Protein AF-A0A3S3NE68-F1 (afdb_monomer)

Secondary structure (DSSP, 8-state):
-PPTT-TTHHHHHHHHHHTT-HHHHHHHHHTTT-HHHHHHHHHHTT-HHHHHHHHHHTT-TTHHHHHHHHHHHHHHTT-HHHHHHHHHHTT-HHHHHHHHHHHHHHHHTSSS--HHHHHHHHHHHHHHHHHHHHHHHHHTTT-TTTTTS------SHHHHHHHHHH-TTHHHHHHHHHHHHHHHHHTT-HHHHHHHHHHGGGGTTTS-HHHHHHHHHHHHHHTT-HHHHHHHHHHHHH-TTS-HHHHHHHHHHHHHHHTTS--PPPTT--EEE-TTT--EEETT-SB-TTT-PBPPB-TTT--B-S-GGG------

Organism: NCBI:txid1965070

Sequence (316 aa):
NMEVDHPLLSEIGRVFETAGICDYAVEAYLKCHKIDFAITCCVNLNEWKTAIKLAEEYNVPDIDSLLHQYASHLLAKEKYLDIVELYRKANRVNDAASVLLKIVEKIKQKDDINPLLLKKIYVLIGFLYEEKSALLRENKRENLLSSLLKDDHSVNTAASLFKATDQPWKGAEAYHFYILAQRQLHDGYVDAAMKTSLHLIDYDDYIDSEDIYCLIGLASCVNHNFKLCSKAFIKLESLDSIESEKRKDYQNLAVSIFTKYPPRESKNMSKAECRYCETMIADWCVVCPNCNTKFPLCVASGRPIMDSAQQWTCKK

pLDDT: mean 81.59, std 12.3, range [42.31, 95.0]

Foldseek 3Di:
DDAQQDPCLQVVLVVCLVVLNLPSSLVSCVSNVNLVSNLVSCVSSVVLVVSLVSCVVVVPPCSPVSLVVNLVVCVVVVVLVVNLVSCLVVLVLLVSLLSLVVVVVVLVPDPDRDLVVQLVSLVVLVVSLVVNVVVCVVCVVPPPPPVPPDDDDDPDSVVVSVCCNVPSCLLNLLSLLLVVLVVCVVVVVLVLSLLSLVVNVVVCVRDPLLSSLVSNLVSCVSVLQLLSNLVSLVVNLPDPVDDPVVSVVSVVVNCVSCVVRPNDGDPPQDWDQQPPPRDTHGFSDQADPPPRDGFDADSVRRTGDSDPVPDDDDDD

Nearest PDB structures (foldseek):
  8fgw-assembly1_A  TM=7.376E-01  e=6.501E-17  Homo sapiens
  8hmd-assembly1_B  TM=6.329E-01  e=5.987E-18  Tetrahymena thermophila
  8bbg-assembly1_E  TM=7.339E-01  e=1.708E-15  Homo sapiens
  8f5p-assembly1_B  TM=6.981E-01  e=1.678E-12  Leishmania tarentolae
  5cqs-assembly1_A  TM=3.430E-01  e=9.731E-03  Saccharomyces cerevisiae S288C

Radius of gyration: 28.07 Å; Cα contacts (8 Å, |Δi|>4): 341; chains: 1; bounding box: 63×46×80 Å

Solvent-accessible surface area (backbone atoms only — not comparable to full-atom values): 17629 Å² total; per-residue (Å²): 138,78,67,77,61,44,80,63,34,60,56,51,16,52,51,27,48,76,70,68,40,55,72,63,14,32,54,27,16,54,46,49,74,35,56,72,58,26,35,49,46,20,53,76,71,67,38,53,73,60,24,50,53,52,38,64,75,68,66,49,93,62,52,66,62,54,51,52,54,50,41,52,57,36,53,76,68,66,40,58,67,62,40,30,54,51,25,47,76,70,68,35,44,69,60,21,41,54,52,54,49,53,52,50,54,60,43,68,73,39,94,80,63,57,58,69,59,53,24,52,52,26,44,52,42,25,49,45,53,48,53,52,51,52,56,48,59,65,48,50,80,75,45,79,80,67,76,83,74,76,86,85,91,67,94,66,73,43,58,63,52,47,49,40,70,79,45,32,48,54,59,21,48,44,39,46,42,55,53,48,20,52,50,27,48,76,72,64,41,32,67,52,13,28,37,20,29,60,61,45,68,86,28,52,93,78,43,60,60,63,63,45,34,51,49,30,25,52,27,16,51,74,52,57,26,29,39,60,18,52,53,25,50,55,49,55,62,68,41,83,89,55,56,74,64,62,40,49,51,54,50,54,51,49,51,66,48,43,75,76,45,66,64,44,79,49,91,84,65,63,66,34,65,36,80,87,73,72,45,81,37,58,53,63,49,44,50,42,92,84,81,64,49,73,35,57,68,36,85,89,70,45,40,43,42,72,50,74,89,73,66,79,75,84,80,129

Structure (mmCIF, N/CA/C/O backbone):
data_AF-A0A3S3NE68-F1
#
_entry.id   AF-A0A3S3NE68-F1
#
loop_
_atom_site.group_PDB
_atom_site.id
_atom_site.type_symbol
_atom_site.label_atom_id
_atom_site.label_alt_id
_atom_site.label_comp_id
_atom_site.label_asym_id
_atom_site.label_entity_id
_atom_site.label_seq_id
_atom_site.pdbx_PDB_ins_code
_atom_site.Cartn_x
_atom_site.Cartn_y
_atom_site.Cartn_z
_atom_site.occupancy
_atom_site.B_iso_or_equiv
_atom_site.auth_seq_id
_atom_site.auth_comp_id
_atom_site.auth_asym_id
_atom_site.auth_atom_id
_atom_site.pdbx_PDB_model_num
ATOM 1 N N . ASN A 1 1 ? -40.570 -6.050 40.373 1.00 51.56 1 ASN A N 1
ATOM 2 C CA . ASN A 1 1 ? -40.593 -4.630 40.784 1.00 51.56 1 ASN A CA 1
ATOM 3 C C . ASN A 1 1 ? -40.026 -4.479 42.184 1.00 51.56 1 ASN A C 1
ATOM 5 O O . ASN A 1 1 ? -40.786 -4.292 43.121 1.00 51.56 1 ASN A O 1
ATOM 9 N N . MET A 1 2 ? -38.707 -4.626 42.327 1.00 60.22 2 MET A N 1
ATOM 10 C CA . MET A 1 2 ? -38.013 -4.157 43.531 1.00 60.22 2 MET A CA 1
ATOM 11 C C . MET A 1 2 ? -37.707 -2.666 43.361 1.00 60.22 2 MET A C 1
ATOM 13 O O . MET A 1 2 ? -37.509 -2.223 42.227 1.00 60.22 2 MET A O 1
ATOM 17 N N . GLU A 1 3 ? -37.696 -1.922 44.464 1.00 71.19 3 GLU A N 1
ATOM 18 C CA . GLU A 1 3 ? -37.313 -0.508 44.486 1.00 71.19 3 GLU A CA 1
ATOM 19 C C . GLU A 1 3 ? -35.836 -0.321 44.104 1.00 71.19 3 GLU A C 1
ATOM 21 O O . GLU A 1 3 ? -35.004 -1.213 44.297 1.00 71.19 3 GLU A O 1
ATOM 26 N N . VAL A 1 4 ? -35.532 0.841 43.523 1.00 71.38 4 VAL A N 1
ATOM 27 C CA . VAL A 1 4 ? -34.167 1.276 43.186 1.00 71.38 4 VAL A CA 1
ATOM 28 C C . VAL A 1 4 ? -33.336 1.337 44.480 1.00 71.38 4 VAL A C 1
ATOM 30 O O . VAL A 1 4 ? -33.862 1.731 45.516 1.00 71.38 4 VAL A O 1
ATOM 33 N N . ASP A 1 5 ? -32.070 0.907 44.434 1.00 72.69 5 ASP A N 1
ATOM 34 C CA . ASP A 1 5 ? -31.142 0.809 45.584 1.00 72.69 5 ASP A CA 1
ATOM 35 C C . ASP A 1 5 ? -31.495 -0.194 46.701 1.00 72.69 5 ASP A C 1
ATOM 37 O O . ASP A 1 5 ? -30.910 -0.169 47.788 1.00 72.69 5 ASP A O 1
ATOM 41 N N . HIS A 1 6 ? -32.375 -1.166 46.446 1.00 78.19 6 HIS A N 1
ATOM 42 C CA . HIS A 1 6 ? -32.609 -2.238 47.414 1.00 78.19 6 HIS A CA 1
ATOM 43 C C . HIS A 1 6 ? -31.326 -3.075 47.669 1.00 78.19 6 HIS A C 1
ATOM 45 O O . HIS A 1 6 ? -30.737 -3.593 46.716 1.00 78.19 6 HIS A O 1
ATOM 51 N N . PRO A 1 7 ? -30.908 -3.322 48.929 1.00 77.19 7 PRO A N 1
ATOM 52 C CA . PRO A 1 7 ? -29.631 -3.978 49.252 1.00 77.19 7 PRO A CA 1
ATOM 53 C C . PRO A 1 7 ? -29.483 -5.398 48.674 1.00 77.19 7 PRO A C 1
ATOM 55 O O . PRO A 1 7 ? -28.379 -5.816 48.328 1.00 77.19 7 PRO A O 1
ATOM 58 N N . LEU A 1 8 ? -30.597 -6.119 48.494 1.00 83.44 8 LEU A N 1
ATOM 59 C CA . LEU A 1 8 ? -30.615 -7.450 47.864 1.00 83.44 8 LEU A CA 1
ATOM 60 C C . LEU A 1 8 ? -30.301 -7.437 46.357 1.00 83.44 8 LEU A C 1
ATOM 62 O O . LEU A 1 8 ? -29.914 -8.473 45.823 1.00 83.44 8 LEU A O 1
ATOM 66 N N . LEU A 1 9 ? -30.434 -6.302 45.656 1.00 81.94 9 LEU A N 1
ATOM 67 C CA . LEU A 1 9 ? -30.174 -6.227 44.209 1.00 81.94 9 LEU A CA 1
ATOM 68 C C . LEU A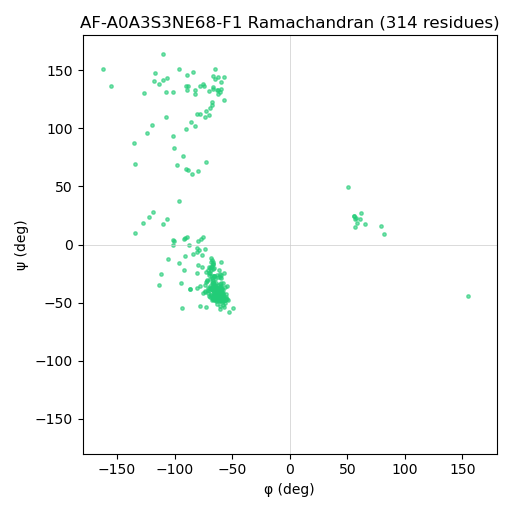 1 9 ? -28.730 -6.596 43.865 1.00 81.94 9 LEU A C 1
ATOM 70 O O . LEU A 1 9 ? -28.494 -7.284 42.876 1.00 81.94 9 LEU A O 1
ATOM 74 N N . SER A 1 10 ? -27.772 -6.214 44.713 1.00 82.81 10 SER A N 1
ATOM 75 C CA . SER A 1 10 ? -26.365 -6.570 44.518 1.00 82.81 10 SER A CA 1
ATOM 76 C C . SER A 1 10 ? -26.119 -8.074 44.653 1.00 82.81 10 SER A C 1
ATOM 78 O O . SER A 1 10 ? -25.222 -8.607 44.006 1.00 82.81 10 SER A O 1
ATOM 80 N N . GLU A 1 11 ? -26.880 -8.755 45.509 1.00 85.00 11 GLU A N 1
ATOM 81 C CA . GLU A 1 11 ? -26.735 -10.194 45.723 1.00 85.00 11 GLU A CA 1
ATOM 82 C C . GLU A 1 11 ? -27.439 -10.989 44.619 1.00 85.00 11 GLU A C 1
ATOM 84 O O . GLU A 1 11 ? -26.895 -11.969 44.118 1.00 85.00 11 GLU A O 1
ATOM 89 N N . ILE A 1 12 ? -28.591 -10.496 44.158 1.00 86.06 12 ILE A N 1
ATOM 90 C CA . ILE A 1 12 ? -29.308 -11.015 42.990 1.00 86.06 12 ILE A CA 1
ATOM 91 C C . ILE A 1 12 ? -28.456 -10.876 41.720 1.00 86.06 12 ILE A C 1
ATOM 93 O O . ILE A 1 12 ? -28.357 -11.832 40.954 1.00 86.06 12 ILE A O 1
ATOM 97 N N . GLY A 1 13 ? -27.777 -9.738 41.534 1.00 86.06 13 GLY A N 1
ATOM 98 C CA . GLY A 1 13 ? -26.814 -9.543 40.447 1.00 86.06 13 GLY A CA 1
ATOM 99 C C . GLY A 1 13 ? -25.710 -10.605 40.452 1.00 86.06 13 GLY A C 1
ATOM 100 O O . GLY A 1 13 ? -25.470 -11.240 39.429 1.00 86.06 13 GLY A O 1
ATOM 101 N N . ARG A 1 14 ? -25.126 -10.899 41.624 1.00 87.44 14 ARG A N 1
ATOM 102 C CA . ARG A 1 14 ? -24.102 -11.950 41.788 1.00 87.44 14 ARG A CA 1
ATOM 103 C C . ARG A 1 14 ? -24.639 -13.350 41.464 1.00 87.44 14 ARG A C 1
ATOM 105 O O . ARG A 1 14 ? -23.926 -14.179 40.897 1.00 87.44 14 ARG A O 1
ATOM 112 N N . VAL A 1 15 ? -25.890 -13.637 41.824 1.00 90.06 15 VAL A N 1
ATOM 113 C CA . VAL A 1 15 ? -26.543 -14.915 41.492 1.00 90.06 15 VAL A CA 1
ATOM 114 C C . VAL A 1 15 ? -26.749 -15.043 39.982 1.00 90.06 15 VAL A C 1
ATOM 116 O O . VAL A 1 15 ? -26.434 -16.084 39.414 1.00 90.06 15 VAL A O 1
ATOM 119 N N . PHE A 1 16 ? -27.217 -13.991 39.309 1.00 89.88 16 PHE A N 1
ATOM 120 C CA . PHE A 1 16 ? -27.357 -14.014 37.852 1.00 89.88 16 PHE A CA 1
ATOM 121 C C . PHE A 1 16 ? -26.010 -14.118 37.133 1.00 89.88 16 PHE A C 1
ATOM 123 O O . PHE A 1 16 ? -25.899 -14.868 36.165 1.00 89.88 16 PHE A O 1
ATOM 130 N N . GLU A 1 17 ? -24.976 -13.448 37.642 1.00 88.38 17 GLU A N 1
ATOM 131 C CA . GLU A 1 17 ? -23.612 -13.547 37.120 1.00 88.38 17 GLU A CA 1
ATOM 132 C C . GLU A 1 17 ? -23.067 -14.978 37.223 1.00 88.38 17 GLU A C 1
ATOM 134 O O . GLU A 1 17 ? -22.601 -15.537 36.234 1.00 88.38 17 GLU A O 1
ATOM 139 N N . THR A 1 18 ? -23.196 -15.617 38.389 1.00 88.56 18 THR A N 1
ATOM 140 C CA . THR A 1 18 ? -22.776 -17.021 38.581 1.00 88.56 18 THR A CA 1
ATOM 141 C C . THR A 1 18 ? -23.602 -18.017 37.764 1.00 88.56 18 THR A C 1
ATOM 143 O O . THR A 1 18 ? -23.088 -19.069 37.388 1.00 88.56 18 THR A O 1
ATOM 146 N N . ALA A 1 19 ? -24.854 -17.683 37.443 1.00 89.69 19 ALA A N 1
ATOM 147 C CA . ALA A 1 19 ? -25.707 -18.456 36.541 1.00 89.69 19 ALA A CA 1
ATOM 148 C C . ALA A 1 19 ? -25.428 -18.199 35.046 1.00 89.69 19 ALA A C 1
ATOM 150 O O . ALA A 1 19 ? -26.007 -18.874 34.196 1.00 89.69 19 ALA A O 1
ATOM 151 N N . GLY A 1 20 ? -24.566 -17.234 34.711 1.00 85.44 20 GLY A N 1
ATOM 152 C CA . GLY A 1 20 ? -24.219 -16.890 33.333 1.00 85.44 20 GLY A CA 1
ATOM 153 C C . GLY A 1 20 ? -25.246 -16.024 32.598 1.00 85.44 20 GLY A C 1
ATOM 154 O O . GLY A 1 20 ? -25.200 -15.951 31.372 1.00 85.44 20 GLY A O 1
ATOM 155 N N . ILE A 1 21 ? -26.182 -15.377 33.303 1.00 89.56 21 ILE A N 1
ATOM 156 C CA . ILE A 1 21 ? -27.251 -14.581 32.685 1.00 89.56 21 ILE A CA 1
ATOM 157 C C . ILE A 1 21 ? -26.915 -13.088 32.764 1.00 89.56 21 ILE A C 1
ATOM 159 O O . ILE A 1 21 ? -27.220 -12.417 33.751 1.00 89.56 21 ILE A O 1
ATOM 163 N N . CYS A 1 22 ? -26.292 -12.565 31.704 1.00 87.88 22 CYS A N 1
ATOM 164 C CA . CYS A 1 22 ? -25.743 -11.207 31.693 1.00 87.88 22 CYS A CA 1
ATOM 165 C C . CYS A 1 22 ? -26.816 -10.111 31.775 1.00 87.88 22 CYS A C 1
ATOM 167 O O . CYS A 1 22 ? -26.676 -9.193 32.578 1.00 87.88 22 CYS A O 1
ATOM 169 N N . ASP A 1 23 ? -27.897 -10.204 30.997 1.00 87.69 23 ASP A N 1
ATOM 170 C CA . ASP A 1 23 ? -28.889 -9.122 30.888 1.00 87.69 23 ASP A CA 1
ATOM 171 C C . ASP A 1 23 ? -29.526 -8.772 32.242 1.00 87.69 23 ASP A C 1
ATOM 173 O O . ASP A 1 23 ? -29.558 -7.609 32.647 1.00 87.69 23 ASP A O 1
ATOM 177 N N . TYR A 1 24 ? -29.967 -9.789 32.991 1.00 89.19 24 TYR A N 1
ATOM 178 C CA . TYR A 1 24 ? -30.573 -9.591 34.311 1.00 89.19 24 TYR A CA 1
ATOM 179 C C . TYR A 1 24 ? -29.549 -9.206 35.384 1.00 89.19 24 TYR A C 1
ATOM 181 O O . TYR A 1 24 ? -29.887 -8.451 36.299 1.00 89.19 24 TYR A O 1
ATOM 189 N N . ALA A 1 25 ? -28.305 -9.689 35.283 1.00 88.44 25 ALA A N 1
ATOM 190 C CA . ALA A 1 25 ? -27.230 -9.276 36.182 1.00 88.44 25 ALA A CA 1
ATOM 191 C C . ALA A 1 25 ? -26.919 -7.781 36.011 1.00 88.44 25 ALA A C 1
ATOM 193 O O . ALA A 1 25 ? -26.890 -7.039 36.992 1.00 88.44 25 ALA A O 1
ATOM 194 N N . VAL A 1 26 ? -26.774 -7.323 34.764 1.00 88.38 26 VAL A N 1
ATOM 195 C CA . VAL A 1 26 ? -26.547 -5.914 34.417 1.00 88.38 26 VAL A CA 1
ATOM 196 C C . VAL A 1 26 ? -27.709 -5.047 34.883 1.00 88.38 26 VAL A C 1
ATOM 198 O O . VAL A 1 26 ? -27.478 -4.035 35.534 1.00 88.38 26 VAL A O 1
ATOM 201 N N . GLU A 1 27 ? -28.957 -5.448 34.625 1.00 88.56 27 GLU A N 1
ATOM 202 C CA . GLU A 1 27 ? -30.129 -4.685 35.065 1.00 88.56 27 GLU A CA 1
ATOM 203 C C . GLU A 1 27 ? -30.173 -4.531 36.598 1.00 88.56 27 GLU A C 1
ATOM 205 O O . GLU A 1 27 ? -30.471 -3.450 37.113 1.00 88.56 27 GLU A O 1
ATOM 210 N N . ALA A 1 28 ? -29.837 -5.591 37.343 1.00 87.81 28 ALA A N 1
ATOM 211 C CA . ALA A 1 28 ? -29.762 -5.555 38.802 1.00 87.81 28 ALA A CA 1
ATOM 212 C C . ALA A 1 28 ? -28.634 -4.639 39.308 1.00 87.81 28 ALA A C 1
ATOM 214 O O . ALA A 1 28 ? -28.847 -3.854 40.236 1.00 87.81 28 ALA A O 1
ATOM 215 N N . TYR A 1 29 ? -27.454 -4.698 38.683 1.00 87.94 29 TYR A N 1
ATOM 216 C CA . TYR A 1 29 ? -26.318 -3.840 39.027 1.00 87.94 29 TYR A CA 1
ATOM 217 C C . TYR A 1 29 ? -26.559 -2.362 38.678 1.00 87.94 29 TYR A C 1
ATOM 219 O O . TYR A 1 29 ? -26.233 -1.485 39.480 1.00 87.94 29 TYR A O 1
ATOM 227 N N . LEU A 1 30 ? -27.219 -2.070 37.553 1.00 87.06 30 LEU A N 1
ATOM 228 C CA . LEU A 1 30 ? -27.614 -0.707 37.181 1.00 87.06 30 LEU A CA 1
ATOM 229 C C . LEU A 1 30 ? -28.639 -0.121 38.160 1.00 87.06 30 LEU A C 1
ATOM 231 O O . LEU A 1 30 ? -28.508 1.028 38.573 1.00 87.06 30 LEU A O 1
ATOM 235 N N . LYS A 1 31 ? -29.615 -0.924 38.608 1.00 86.75 31 LYS A N 1
ATOM 236 C CA . LYS A 1 31 ? -30.628 -0.506 39.597 1.00 86.75 31 LYS A CA 1
ATOM 237 C C . LYS A 1 31 ? -30.076 -0.225 40.996 1.00 86.75 31 LYS A C 1
ATOM 239 O O . LYS A 1 31 ? -30.795 0.360 41.802 1.00 86.75 31 LYS A O 1
ATOM 244 N N . CYS A 1 32 ? -28.849 -0.649 41.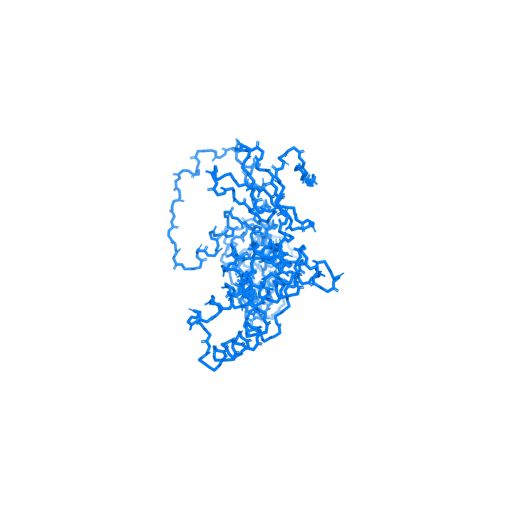295 1.00 86.75 32 CYS A N 1
ATOM 245 C CA . CYS A 1 32 ? -28.161 -0.338 42.550 1.00 86.75 32 CYS A CA 1
ATOM 246 C C . CYS A 1 32 ? -26.974 0.621 42.370 1.00 86.75 32 CYS A C 1
ATOM 248 O O . CYS A 1 32 ? -26.098 0.676 43.231 1.00 86.75 32 CYS A O 1
ATOM 250 N N . HIS A 1 33 ? -26.917 1.337 41.237 1.00 82.62 33 HIS A N 1
ATOM 251 C CA . HIS A 1 33 ? -25.876 2.320 40.914 1.00 82.62 33 HIS A CA 1
ATOM 252 C C . HIS A 1 33 ? -24.443 1.748 40.936 1.00 82.62 33 HIS A C 1
ATOM 254 O O . HIS A 1 33 ? -23.464 2.482 41.060 1.00 82.62 33 HIS A O 1
ATOM 260 N N . LYS A 1 34 ? -24.295 0.426 40.776 1.00 83.81 34 LYS A N 1
ATOM 261 C CA . LYS A 1 34 ? -23.010 -0.287 40.769 1.00 83.81 34 LYS A CA 1
ATOM 262 C C . LYS A 1 34 ? -22.538 -0.550 39.341 1.00 83.81 34 LYS A C 1
ATOM 264 O O . LYS A 1 34 ? -22.490 -1.691 38.883 1.00 83.81 34 LYS A O 1
ATOM 269 N N . ILE A 1 35 ? -22.182 0.520 38.639 1.00 84.00 35 ILE A N 1
ATOM 270 C CA . ILE A 1 35 ? -21.809 0.478 37.216 1.00 84.00 35 ILE A CA 1
ATOM 271 C C . ILE A 1 35 ? -20.539 -0.362 36.989 1.00 84.00 35 ILE A C 1
ATOM 273 O O . ILE A 1 35 ? -20.513 -1.186 36.077 1.00 84.00 35 ILE A O 1
ATOM 277 N N . ASP A 1 36 ? -19.536 -0.257 37.868 1.00 81.75 36 ASP A N 1
ATOM 278 C CA . ASP A 1 36 ? -18.291 -1.039 37.767 1.00 81.75 36 ASP A CA 1
ATOM 279 C C . ASP A 1 36 ? -18.551 -2.554 37.804 1.00 81.75 36 ASP A C 1
ATOM 281 O O . ASP A 1 36 ? -17.953 -3.324 37.047 1.00 81.75 36 ASP A O 1
ATOM 285 N N . PHE A 1 37 ? -19.497 -2.992 38.643 1.00 84.19 37 PHE A N 1
ATOM 286 C CA . PHE A 1 37 ? -19.905 -4.396 38.734 1.00 84.19 37 PHE A CA 1
ATOM 287 C C . PHE A 1 37 ? -20.687 -4.842 37.496 1.00 84.19 37 PHE A C 1
ATOM 289 O O . PHE A 1 37 ? -20.475 -5.956 37.022 1.00 84.19 37 PHE A O 1
ATOM 296 N N . ALA A 1 38 ? -21.532 -3.976 36.926 1.00 85.00 38 ALA A N 1
ATOM 297 C CA . ALA A 1 38 ? -22.231 -4.261 35.673 1.00 85.00 38 ALA A CA 1
ATOM 298 C C . ALA A 1 38 ? -21.247 -4.471 34.509 1.00 85.00 38 ALA A C 1
ATOM 300 O O . ALA A 1 38 ? -21.375 -5.437 33.753 1.00 85.00 38 ALA A O 1
ATOM 301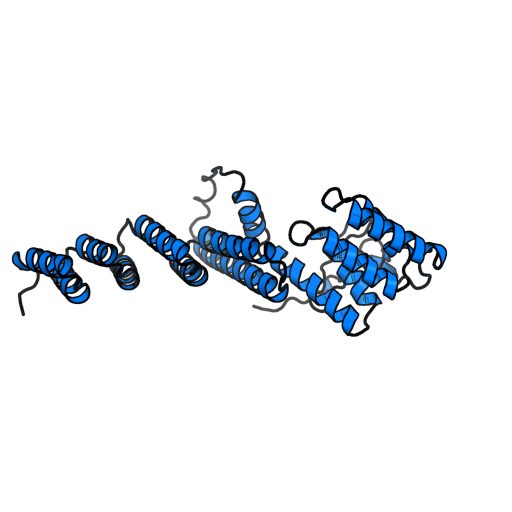 N N . ILE A 1 39 ? -20.233 -3.608 34.399 1.00 81.94 39 ILE A N 1
ATOM 302 C CA . ILE A 1 39 ? -19.191 -3.706 33.368 1.00 81.94 39 ILE A CA 1
ATOM 303 C C . ILE A 1 39 ? -18.334 -4.957 33.589 1.00 81.94 39 ILE A C 1
ATOM 305 O O . ILE A 1 39 ? -18.130 -5.728 32.653 1.00 81.94 39 ILE A O 1
ATOM 309 N N . THR A 1 40 ? -17.891 -5.210 34.825 1.00 82.56 40 THR A N 1
ATOM 310 C CA . THR A 1 40 ? -17.093 -6.400 35.172 1.00 82.56 40 THR A CA 1
ATOM 311 C C . THR A 1 40 ? -17.860 -7.693 34.891 1.00 82.56 40 THR A C 1
ATOM 313 O O . THR A 1 40 ? -17.298 -8.629 34.330 1.00 82.56 40 THR A O 1
ATOM 316 N N . CYS A 1 41 ? -19.159 -7.733 35.194 1.00 85.00 41 CYS A N 1
ATOM 317 C CA . CYS A 1 41 ? -20.023 -8.865 34.876 1.00 85.00 41 CYS A CA 1
ATOM 318 C C . CYS A 1 41 ? -20.096 -9.114 33.360 1.00 85.00 41 CYS A C 1
ATOM 320 O O . CYS A 1 41 ? -19.901 -10.246 32.917 1.00 85.00 41 CYS A O 1
ATOM 322 N N . CYS A 1 42 ? -20.292 -8.062 32.555 1.00 85.00 42 CYS A N 1
ATOM 323 C CA . CYS A 1 42 ? -20.281 -8.181 31.094 1.00 85.00 42 CYS A CA 1
ATOM 324 C C . CYS A 1 42 ? -18.944 -8.731 30.577 1.00 85.00 42 CYS A C 1
ATOM 326 O O . CYS A 1 42 ? -18.925 -9.584 29.694 1.00 85.00 42 CYS A O 1
ATOM 328 N N . VAL A 1 43 ? -17.823 -8.278 31.141 1.00 79.94 43 VAL A N 1
ATOM 329 C CA . VAL A 1 43 ? -16.481 -8.768 30.793 1.00 79.94 43 VAL A CA 1
ATOM 330 C C . VAL A 1 43 ? -16.320 -10.244 31.159 1.00 79.94 43 VAL A C 1
ATOM 332 O O . VAL A 1 43 ? -15.923 -11.040 30.309 1.00 79.94 43 VAL A O 1
ATOM 335 N N . ASN A 1 44 ? -16.697 -10.629 32.383 1.00 81.81 44 ASN A N 1
ATOM 336 C CA . ASN A 1 44 ? -16.630 -12.008 32.879 1.00 81.81 44 ASN A CA 1
ATOM 337 C C . ASN A 1 44 ? -17.463 -12.973 32.021 1.00 81.81 44 ASN A C 1
ATOM 339 O O . ASN A 1 44 ? -17.045 -14.101 31.760 1.00 81.81 44 ASN A O 1
ATOM 343 N N . LEU A 1 45 ? -18.628 -12.519 31.553 1.00 83.62 45 LEU A N 1
ATOM 344 C CA . LEU A 1 45 ? -19.542 -13.294 30.712 1.00 83.62 45 LEU A CA 1
ATOM 345 C C . LEU A 1 45 ? -19.260 -13.159 29.207 1.00 83.62 45 LEU A C 1
ATOM 347 O O . LEU A 1 45 ? -19.990 -13.722 28.396 1.00 83.62 45 LEU A O 1
ATOM 351 N N . ASN A 1 46 ? -18.173 -12.485 28.817 1.00 75.56 46 ASN A N 1
ATOM 352 C CA . ASN A 1 46 ? -17.777 -12.227 27.427 1.00 75.56 46 ASN A CA 1
ATOM 353 C C . ASN A 1 46 ? -18.779 -11.400 26.592 1.00 75.56 46 ASN A C 1
ATOM 355 O O . ASN A 1 46 ? -18.711 -11.405 25.357 1.00 75.56 46 ASN A O 1
ATOM 359 N N . GLU A 1 47 ? -19.652 -10.629 27.235 1.00 80.75 47 GLU A N 1
ATOM 360 C CA . GLU A 1 47 ? -20.586 -9.689 26.610 1.00 80.75 47 GLU A CA 1
ATOM 361 C C . GLU A 1 47 ? -19.938 -8.305 26.427 1.00 80.75 47 GLU A C 1
ATOM 363 O O . GLU A 1 47 ? -20.307 -7.280 26.993 1.00 80.75 47 GLU A O 1
ATOM 368 N N . TRP A 1 48 ? -18.898 -8.258 25.600 1.00 77.00 48 TRP A N 1
ATOM 369 C CA . TRP A 1 48 ? -18.060 -7.065 25.442 1.00 77.00 48 TRP A CA 1
ATOM 370 C C . TRP A 1 48 ? -18.775 -5.866 24.802 1.00 77.00 48 TRP A C 1
ATOM 372 O O . TRP A 1 48 ? -18.458 -4.715 25.096 1.00 77.00 48 TRP A O 1
ATOM 382 N N . LYS A 1 49 ? -19.753 -6.111 23.919 1.00 75.44 49 LYS A N 1
ATOM 383 C CA . LYS A 1 49 ? -20.499 -5.035 23.244 1.00 75.44 49 LYS A CA 1
ATOM 384 C C . LYS A 1 49 ? -21.359 -4.241 24.224 1.00 75.44 49 LYS A C 1
ATOM 386 O O . LYS A 1 49 ? -21.481 -3.031 24.065 1.00 75.44 49 LYS A O 1
ATOM 391 N N . THR A 1 50 ? -21.976 -4.911 25.194 1.00 80.12 50 THR A N 1
ATOM 392 C CA . THR A 1 50 ? -22.737 -4.258 26.266 1.00 80.12 50 THR A CA 1
ATOM 393 C C . THR A 1 50 ? -21.790 -3.601 27.261 1.00 80.12 50 THR A C 1
ATOM 395 O O . THR A 1 50 ? -22.033 -2.453 27.613 1.00 80.12 50 THR A O 1
ATOM 398 N N . ALA A 1 51 ? -20.664 -4.242 27.603 1.00 78.50 51 ALA A N 1
ATOM 399 C CA . ALA A 1 51 ? -19.633 -3.652 28.463 1.00 78.50 51 ALA A CA 1
ATOM 400 C C . ALA A 1 51 ? -19.159 -2.278 27.955 1.00 78.50 51 ALA A C 1
ATOM 402 O O . ALA A 1 51 ? -19.124 -1.315 28.715 1.00 78.50 51 ALA A O 1
ATOM 403 N N . ILE A 1 52 ? -18.843 -2.172 26.658 1.00 75.50 52 ILE A N 1
ATOM 404 C CA . ILE A 1 52 ? -18.359 -0.920 26.051 1.00 75.50 52 ILE A CA 1
ATOM 405 C C . ILE A 1 52 ? -19.459 0.138 26.004 1.00 75.50 52 ILE A C 1
ATOM 407 O O . ILE A 1 52 ? -19.202 1.279 26.364 1.00 75.50 52 ILE A O 1
ATOM 411 N N . LYS A 1 53 ? -20.687 -0.234 25.620 1.00 81.31 53 LYS A N 1
ATOM 412 C CA . LYS A 1 53 ? -21.823 0.703 25.612 1.00 81.31 53 LYS A CA 1
ATOM 413 C C . LYS A 1 53 ? -22.076 1.298 26.994 1.00 81.31 53 LYS A C 1
ATOM 415 O O . LYS A 1 53 ? -22.261 2.501 27.105 1.00 81.31 53 LYS A O 1
ATOM 420 N N . LEU A 1 54 ? -22.053 0.463 28.033 1.00 80.88 54 LEU A N 1
ATOM 421 C CA . LEU A 1 54 ? -22.218 0.911 29.416 1.00 80.88 54 LEU A CA 1
ATOM 422 C C . LEU A 1 54 ? -21.061 1.816 29.846 1.00 80.88 54 LEU A C 1
ATOM 424 O O . LEU A 1 54 ? -21.281 2.840 30.483 1.00 80.88 54 LEU A O 1
ATOM 428 N N . ALA A 1 55 ? -19.830 1.470 29.474 1.00 79.00 55 ALA A N 1
ATOM 429 C CA . ALA A 1 55 ? -18.669 2.285 29.800 1.00 79.00 55 ALA A CA 1
ATOM 430 C C . ALA A 1 55 ? -18.695 3.659 29.093 1.00 79.00 55 ALA A C 1
ATOM 432 O O . ALA A 1 55 ? -18.339 4.657 29.717 1.00 79.00 55 ALA A O 1
ATOM 433 N N . GLU A 1 56 ? -19.164 3.723 27.839 1.00 74.94 56 GLU A N 1
ATOM 434 C CA . GLU A 1 56 ? -19.393 4.969 27.089 1.00 74.94 56 GLU A CA 1
ATOM 435 C C . GLU A 1 56 ? -20.530 5.808 27.700 1.00 74.94 56 GLU A C 1
ATOM 437 O O . GLU A 1 56 ? -20.373 7.014 27.878 1.00 74.94 56 GLU A O 1
ATOM 442 N N . GLU A 1 57 ? -21.659 5.184 28.053 1.00 82.00 57 GLU A N 1
ATOM 443 C CA . GLU A 1 57 ? -22.844 5.866 28.597 1.00 82.00 57 GLU A CA 1
ATOM 444 C C . GLU A 1 57 ? -22.584 6.493 29.974 1.00 82.00 57 GLU A C 1
ATOM 446 O O . GLU A 1 57 ? -23.037 7.604 30.249 1.00 82.00 57 GLU A O 1
ATOM 451 N N . TYR A 1 58 ? -21.810 5.810 30.821 1.00 80.12 58 TYR A N 1
ATOM 452 C CA . TYR A 1 58 ? -21.497 6.256 32.181 1.00 80.12 58 TYR A CA 1
ATOM 453 C C . TYR A 1 58 ? -20.103 6.893 32.332 1.00 80.12 58 TYR A C 1
ATOM 455 O O . TYR A 1 58 ? -19.725 7.269 33.441 1.00 80.12 58 TYR A O 1
ATOM 463 N N . ASN A 1 59 ? -19.357 7.057 31.232 1.00 69.12 59 ASN A N 1
ATOM 464 C CA . ASN A 1 59 ? -18.064 7.751 31.148 1.00 69.12 59 ASN A CA 1
ATOM 465 C C . ASN A 1 59 ? -17.024 7.290 32.197 1.00 69.12 59 ASN A C 1
ATOM 467 O O . ASN A 1 59 ? -16.432 8.096 32.921 1.00 69.12 59 ASN A O 1
ATOM 471 N N . VAL A 1 60 ? -16.833 5.972 32.305 1.00 72.12 60 VAL A N 1
ATOM 472 C CA . VAL A 1 60 ? -15.970 5.343 33.322 1.00 72.12 60 VAL A CA 1
ATOM 473 C C . VAL A 1 60 ? -14.479 5.551 32.981 1.00 72.12 60 VAL A C 1
ATOM 475 O O . VAL A 1 60 ? -14.087 5.356 31.833 1.00 72.12 60 VAL A O 1
ATOM 478 N N . PRO A 1 61 ? -13.604 5.904 33.942 1.00 61.62 61 PRO A N 1
ATOM 479 C CA . PRO A 1 61 ? -12.205 6.259 33.664 1.00 61.62 61 PRO A CA 1
ATOM 480 C C . PRO A 1 61 ? -11.296 5.106 33.190 1.00 61.62 61 PRO A C 1
ATOM 482 O O . PRO A 1 61 ? -10.198 5.380 32.717 1.00 61.62 61 PRO A O 1
ATOM 485 N N . ASP A 1 62 ? -11.725 3.840 33.276 1.00 65.56 62 ASP A N 1
ATOM 486 C CA . ASP A 1 62 ? -10.900 2.650 32.970 1.00 65.56 62 ASP A CA 1
ATOM 487 C C . ASP A 1 62 ? -11.271 1.953 31.637 1.00 65.56 62 ASP A C 1
ATOM 489 O O . ASP A 1 62 ? -10.991 0.770 31.412 1.00 65.56 62 ASP A O 1
ATOM 493 N N . ILE A 1 63 ? -11.913 2.691 30.719 1.00 69.19 63 ILE A N 1
ATOM 494 C CA . ILE A 1 63 ? -12.287 2.206 29.374 1.00 69.19 63 ILE A CA 1
ATOM 495 C C . ILE A 1 63 ? -11.066 1.658 28.617 1.00 69.19 63 ILE A C 1
ATOM 497 O O . ILE A 1 63 ? -11.175 0.658 27.907 1.00 69.19 63 ILE A O 1
ATOM 501 N N . ASP A 1 64 ? -9.889 2.263 28.791 1.00 70.88 64 ASP A N 1
ATOM 502 C CA . ASP A 1 64 ? -8.681 1.872 28.065 1.00 70.88 64 ASP A CA 1
ATOM 503 C C . ASP A 1 64 ? -8.240 0.439 28.376 1.00 70.88 64 ASP A C 1
ATOM 505 O O . ASP A 1 64 ? -7.904 -0.311 27.455 1.00 70.88 64 ASP A O 1
ATOM 509 N N . SER A 1 65 ? -8.262 0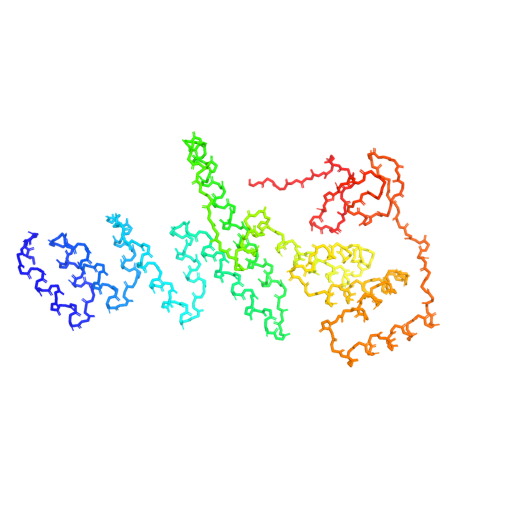.021 29.643 1.00 77.31 65 SER A N 1
ATOM 510 C CA . SER A 1 65 ? -7.901 -1.346 30.041 1.00 77.31 65 SER A CA 1
ATOM 511 C C . SER A 1 65 ? -8.860 -2.373 29.424 1.00 77.31 65 SER A C 1
ATOM 513 O O . SER A 1 65 ? -8.437 -3.368 28.824 1.00 77.31 65 SER A O 1
ATOM 515 N N . LEU A 1 66 ? -10.161 -2.070 29.463 1.00 73.50 66 LEU A N 1
ATOM 516 C CA . LEU A 1 66 ? -11.228 -2.896 28.893 1.00 73.50 66 LEU A CA 1
ATOM 517 C C . LEU A 1 66 ? -11.121 -3.022 27.370 1.00 73.50 66 LEU A C 1
ATOM 519 O O . LEU A 1 66 ? -11.244 -4.123 26.825 1.00 73.50 66 LEU A O 1
ATOM 523 N N . LEU A 1 67 ? -10.833 -1.918 26.677 1.00 75.31 67 LEU A N 1
ATOM 524 C CA . LEU A 1 67 ? -10.612 -1.907 25.232 1.00 75.31 67 LEU A CA 1
ATOM 525 C C . LEU A 1 67 ? -9.430 -2.794 24.836 1.00 75.31 67 LEU A C 1
ATOM 527 O O . LEU A 1 67 ? -9.544 -3.564 23.883 1.00 75.31 67 LEU A O 1
ATOM 531 N N . HIS A 1 68 ? -8.311 -2.728 25.566 1.00 79.75 68 HIS A N 1
ATOM 532 C CA . HIS A 1 68 ? -7.149 -3.578 25.293 1.00 79.75 68 HIS A CA 1
ATOM 533 C C . HIS A 1 68 ? -7.453 -5.066 25.518 1.00 79.75 68 HIS A C 1
ATOM 535 O O . HIS A 1 68 ? -7.041 -5.900 24.704 1.00 79.75 68 HIS A O 1
ATOM 541 N N . GLN A 1 69 ? -8.182 -5.419 26.582 1.00 79.69 69 GLN A N 1
ATOM 542 C CA . GLN A 1 69 ? -8.583 -6.807 26.839 1.00 79.69 69 GLN A CA 1
ATOM 543 C C . GLN A 1 69 ? -9.516 -7.332 25.741 1.00 79.69 69 GLN A C 1
ATOM 545 O O . GLN A 1 69 ? -9.276 -8.412 25.190 1.00 79.69 69 GLN A O 1
ATOM 550 N N . TYR A 1 70 ? -10.517 -6.540 25.343 1.00 79.50 70 TYR A N 1
ATOM 551 C CA . TYR A 1 70 ? -11.426 -6.925 24.269 1.00 79.50 70 TYR A CA 1
ATOM 552 C C . TYR A 1 70 ? -10.706 -7.066 22.927 1.00 79.50 70 TYR A C 1
ATOM 554 O O . TYR A 1 70 ? -10.885 -8.062 22.220 1.00 79.50 70 TYR A O 1
ATOM 562 N N . ALA A 1 71 ? -9.847 -6.102 22.589 1.00 80.94 71 ALA A N 1
ATOM 563 C CA . ALA A 1 71 ? -9.044 -6.143 21.376 1.00 80.94 71 ALA A CA 1
ATOM 564 C C . ALA A 1 71 ? -8.115 -7.364 21.352 1.00 80.94 71 ALA A C 1
ATOM 566 O O . ALA A 1 71 ? -7.985 -8.000 20.309 1.00 80.94 71 ALA A O 1
ATOM 567 N N . SER A 1 72 ? -7.525 -7.742 22.490 1.00 83.06 72 SER A N 1
ATOM 568 C CA . SER A 1 72 ? -6.686 -8.944 22.611 1.00 83.06 72 SER A CA 1
ATOM 569 C C . SER A 1 72 ? -7.487 -10.225 22.364 1.00 83.06 72 SER A C 1
ATOM 571 O O . SER A 1 72 ? -7.046 -11.104 21.623 1.00 83.06 72 SER A O 1
ATOM 573 N N . HIS A 1 73 ? -8.702 -10.313 22.909 1.00 81.50 73 HIS A N 1
ATOM 574 C CA . HIS A 1 73 ? -9.602 -11.440 22.668 1.00 81.50 73 HIS A CA 1
ATOM 575 C C . HIS A 1 73 ? -10.078 -11.514 21.203 1.00 81.50 73 HIS A C 1
ATOM 577 O O . HIS A 1 73 ? -10.120 -12.596 20.613 1.00 81.50 73 HIS A O 1
ATOM 583 N N . LEU A 1 74 ? -10.396 -10.378 20.575 1.00 81.94 74 LEU A N 1
ATOM 584 C CA . LEU A 1 74 ? -10.721 -10.327 19.145 1.00 81.94 74 LEU A CA 1
ATOM 585 C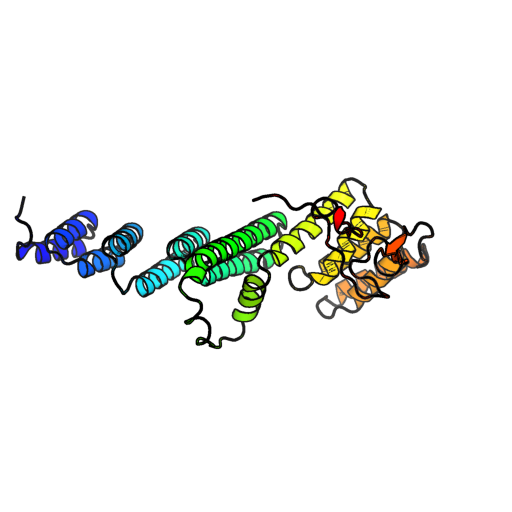 C . LEU A 1 74 ? -9.515 -10.676 18.263 1.00 81.94 74 LEU A C 1
ATOM 587 O O . LEU A 1 74 ? -9.688 -11.308 17.219 1.00 81.94 74 LEU A O 1
ATOM 591 N N . LEU A 1 75 ? -8.303 -10.305 18.689 1.00 85.00 75 LEU A N 1
ATOM 592 C CA . LEU A 1 75 ? -7.060 -10.614 17.983 1.00 85.00 75 LEU A CA 1
ATOM 593 C C . LEU A 1 75 ? -6.786 -12.118 17.998 1.00 85.00 75 LEU A C 1
ATOM 595 O O . LEU A 1 75 ? -6.410 -12.665 16.964 1.00 85.00 75 LEU A O 1
ATOM 599 N N . ALA A 1 76 ? -7.066 -12.795 19.116 1.00 83.19 76 ALA A N 1
ATOM 600 C CA . ALA A 1 76 ? -7.006 -14.255 19.213 1.00 83.19 76 ALA A CA 1
ATOM 601 C C . ALA A 1 76 ? -8.004 -14.960 18.273 1.00 83.19 76 ALA A C 1
ATOM 603 O O . ALA A 1 76 ? -7.743 -16.069 17.818 1.00 83.19 76 ALA A O 1
ATOM 604 N N . LYS A 1 77 ? -9.129 -14.311 17.944 1.00 84.94 77 LYS A N 1
ATOM 605 C CA . LYS A 1 77 ? -10.128 -14.803 16.976 1.00 84.94 77 LYS A CA 1
ATOM 606 C C . LYS A 1 77 ? -9.875 -14.336 15.537 1.00 84.94 77 LYS A C 1
ATOM 608 O O . LYS A 1 77 ? -10.730 -14.552 14.683 1.00 84.94 77 LYS A O 1
ATOM 613 N N . GLU A 1 78 ? -8.755 -13.658 15.281 1.00 84.06 78 GLU A N 1
ATOM 614 C CA . GLU A 1 78 ? -8.384 -13.073 13.983 1.00 84.06 78 GLU A CA 1
ATOM 615 C C . GLU A 1 78 ? -9.424 -12.104 13.384 1.00 84.06 78 GLU A C 1
ATOM 617 O O . GLU A 1 78 ? -9.456 -11.850 12.178 1.00 84.06 78 GLU A O 1
ATOM 622 N N . LYS A 1 79 ? -10.265 -11.495 14.226 1.00 85.75 79 LYS A N 1
ATOM 623 C CA . LYS A 1 79 ? -11.302 -10.543 13.802 1.00 85.75 79 LYS A CA 1
ATOM 624 C C . LYS A 1 79 ? -10.743 -9.128 13.664 1.00 85.75 79 LYS A C 1
ATOM 626 O O . LYS A 1 79 ? -11.162 -8.204 14.354 1.00 85.75 79 LYS A O 1
ATOM 631 N N . TYR A 1 80 ? -9.770 -8.950 12.773 1.00 87.38 80 TYR A N 1
ATOM 632 C CA . TYR A 1 80 ? -9.004 -7.703 12.669 1.00 87.38 80 TYR A CA 1
ATOM 633 C C . TYR A 1 80 ? -9.850 -6.462 12.358 1.00 87.38 80 TYR A C 1
ATOM 635 O O . TYR A 1 80 ? -9.599 -5.405 12.926 1.00 87.38 80 TYR A O 1
ATOM 643 N N . LEU A 1 81 ? -10.860 -6.577 11.491 1.00 86.81 81 LEU A N 1
ATOM 644 C CA . LEU A 1 81 ? -11.714 -5.439 11.123 1.00 86.81 81 LEU A CA 1
ATOM 645 C C . LEU A 1 81 ? -12.575 -4.954 12.297 1.00 86.81 81 LEU A C 1
ATOM 647 O O . LEU A 1 81 ? -12.704 -3.747 12.487 1.00 86.81 81 LEU A O 1
ATOM 651 N N . ASP A 1 82 ? -13.080 -5.876 13.121 1.00 83.75 82 ASP A N 1
ATOM 652 C CA . ASP A 1 82 ? -13.853 -5.538 14.322 1.00 83.75 82 ASP A CA 1
ATOM 653 C C . ASP A 1 82 ? -12.981 -4.765 15.329 1.00 83.75 82 ASP A C 1
ATOM 655 O O . ASP A 1 82 ? -13.435 -3.803 15.946 1.00 83.75 82 ASP A O 1
ATOM 659 N N . ILE A 1 83 ? -11.700 -5.138 15.452 1.00 85.31 83 ILE A N 1
ATOM 660 C CA . ILE A 1 83 ? -10.719 -4.431 16.294 1.00 85.31 83 ILE A CA 1
ATOM 661 C C . ILE A 1 83 ? -10.441 -3.026 15.753 1.00 85.31 83 ILE A C 1
ATOM 663 O O . ILE A 1 83 ? -10.328 -2.074 16.522 1.00 85.31 83 ILE A O 1
ATOM 667 N N . VAL A 1 84 ? -10.323 -2.879 14.432 1.00 86.69 84 VAL A N 1
ATOM 668 C CA . VAL A 1 84 ? -10.109 -1.570 13.799 1.00 86.69 84 VAL A CA 1
ATOM 669 C C . VAL A 1 84 ? -11.309 -0.660 14.040 1.00 86.69 84 VAL A C 1
ATOM 671 O O . VAL A 1 84 ? -11.120 0.504 14.384 1.00 86.69 84 VAL A O 1
ATOM 674 N N . GLU A 1 85 ? -12.535 -1.174 13.909 1.00 84.81 85 GLU A N 1
ATOM 675 C CA . GLU A 1 85 ? -13.742 -0.397 14.199 1.00 84.81 85 GLU A CA 1
ATOM 676 C C . GLU A 1 85 ? -13.814 0.005 15.677 1.00 84.81 85 GLU A C 1
ATOM 678 O O . GLU A 1 85 ? -14.129 1.158 15.978 1.00 84.81 85 GLU A O 1
ATOM 683 N N . LEU A 1 86 ? -13.474 -0.918 16.581 1.00 82.94 86 LEU A N 1
ATOM 684 C CA . LEU A 1 86 ? -13.385 -0.665 18.016 1.00 82.94 86 LEU A CA 1
ATOM 685 C C . LEU A 1 86 ? -12.406 0.477 18.325 1.00 82.94 86 LEU A C 1
ATOM 687 O O . LEU A 1 86 ? -12.782 1.461 18.959 1.00 82.94 86 LEU A O 1
ATOM 691 N N . TYR A 1 87 ? -11.165 0.380 17.840 1.00 84.06 87 TYR A N 1
ATOM 692 C CA . TYR A 1 87 ? -10.151 1.407 18.076 1.00 84.06 87 TYR A CA 1
ATOM 693 C C . TYR A 1 87 ? -10.475 2.733 17.386 1.00 84.06 87 TYR A C 1
ATOM 695 O O . TYR A 1 87 ? -10.176 3.785 17.945 1.00 84.06 87 TYR A O 1
ATOM 703 N N . ARG A 1 88 ? -11.129 2.717 16.217 1.00 83.50 88 ARG A N 1
ATOM 704 C CA . ARG A 1 88 ? -11.610 3.943 15.566 1.00 83.50 88 ARG A CA 1
ATOM 705 C C . ARG A 1 88 ? -12.661 4.652 16.424 1.00 83.50 88 ARG A C 1
ATOM 707 O O . ARG A 1 88 ? -12.536 5.853 16.628 1.00 83.50 88 ARG A O 1
ATOM 714 N N . LYS A 1 89 ? -13.659 3.927 16.955 1.00 79.19 89 LYS A N 1
ATOM 715 C CA . LYS A 1 89 ? -14.696 4.501 17.841 1.00 79.19 89 LYS A CA 1
ATOM 716 C C . LYS A 1 89 ? -14.105 5.078 19.125 1.00 79.19 89 LYS A C 1
ATOM 718 O O . LYS A 1 89 ? -14.496 6.160 19.538 1.00 79.19 89 LYS A O 1
ATOM 723 N N . ALA A 1 90 ? -13.097 4.411 19.681 1.00 75.19 90 ALA A N 1
ATOM 724 C CA . ALA A 1 90 ? -12.340 4.899 20.830 1.00 75.19 90 ALA A CA 1
ATOM 725 C C . ALA A 1 90 ? -11.341 6.032 20.497 1.00 75.19 90 ALA A C 1
ATOM 727 O O . ALA A 1 90 ? -10.530 6.400 21.342 1.00 75.19 90 ALA A O 1
ATOM 728 N N . ASN A 1 91 ? -11.332 6.559 19.264 1.00 75.06 91 ASN A N 1
ATOM 729 C CA . ASN A 1 91 ? -10.388 7.574 18.776 1.00 75.06 91 ASN A CA 1
ATOM 730 C C . ASN A 1 91 ? -8.893 7.174 18.899 1.00 75.06 91 ASN A C 1
ATOM 732 O O . ASN A 1 91 ? -7.982 8.007 18.865 1.00 75.06 91 ASN A O 1
ATOM 736 N N . ARG A 1 92 ? -8.611 5.870 18.992 1.00 80.62 92 ARG A N 1
ATOM 737 C CA . ARG A 1 92 ? -7.269 5.276 19.058 1.00 80.62 92 ARG A CA 1
ATOM 738 C C . ARG A 1 92 ? -6.742 4.947 17.666 1.00 80.62 92 ARG A C 1
ATOM 740 O O . ARG A 1 92 ? -6.515 3.799 17.288 1.00 80.62 92 ARG A O 1
ATOM 747 N N . VAL A 1 93 ? -6.528 5.999 16.884 1.00 83.25 93 VAL A N 1
ATOM 748 C CA . VAL A 1 93 ? -6.154 5.897 15.464 1.00 83.25 93 VAL A CA 1
ATOM 749 C C . VAL A 1 93 ? -4.827 5.172 15.233 1.00 83.25 93 VAL A C 1
ATOM 751 O O . VAL A 1 93 ? -4.718 4.386 14.295 1.00 83.25 93 VAL A O 1
ATOM 754 N N . ASN A 1 94 ? -3.831 5.381 16.098 1.00 83.94 94 ASN A N 1
ATOM 755 C CA . ASN A 1 94 ? -2.531 4.718 15.962 1.00 83.94 94 ASN A CA 1
ATOM 756 C C . ASN A 1 94 ? -2.660 3.196 16.144 1.00 83.94 94 ASN A C 1
ATOM 758 O O . ASN A 1 94 ? -2.069 2.426 15.388 1.00 83.94 94 ASN A O 1
ATOM 762 N N . ASP A 1 95 ? -3.474 2.754 17.102 1.00 85.19 95 ASP A N 1
ATOM 763 C CA . ASP A 1 95 ? -3.698 1.334 17.368 1.00 85.19 95 ASP A CA 1
ATOM 764 C C . ASP A 1 95 ? -4.515 0.686 16.253 1.00 85.19 95 ASP A C 1
ATOM 766 O O . ASP A 1 95 ? -4.139 -0.380 15.763 1.00 85.19 95 ASP A O 1
ATOM 770 N N . ALA A 1 96 ? -5.551 1.371 15.760 1.00 87.56 96 ALA A N 1
ATOM 771 C CA . ALA A 1 96 ? -6.303 0.954 14.577 1.00 87.56 96 ALA A CA 1
ATOM 772 C C . ALA A 1 96 ? -5.386 0.787 13.347 1.00 87.56 96 ALA A C 1
ATOM 774 O O . ALA A 1 96 ? -5.418 -0.250 12.680 1.00 87.56 96 ALA A O 1
ATOM 775 N N . ALA A 1 97 ? -4.516 1.766 13.081 1.00 88.88 97 ALA A N 1
ATOM 776 C CA . ALA A 1 97 ? -3.544 1.704 11.992 1.00 88.88 97 ALA A CA 1
ATOM 777 C C . ALA A 1 97 ? -2.533 0.562 12.182 1.00 88.88 97 ALA A C 1
ATOM 779 O O . ALA A 1 97 ? -2.227 -0.144 11.222 1.00 88.88 97 ALA A O 1
ATOM 780 N N . SER A 1 98 ? -2.069 0.317 13.412 1.00 88.94 98 SER A N 1
ATOM 781 C CA . SER A 1 98 ? -1.168 -0.804 13.710 1.00 88.94 98 SER A CA 1
ATOM 782 C C . SER A 1 98 ? -1.805 -2.159 13.385 1.00 88.94 98 SER A C 1
ATOM 784 O O . SER A 1 98 ? -1.141 -3.051 12.860 1.00 88.94 98 SER A O 1
ATOM 786 N N . VAL A 1 99 ? -3.110 -2.309 13.636 1.00 89.69 99 VAL A N 1
ATOM 787 C CA . VAL A 1 99 ? -3.852 -3.527 13.304 1.00 89.69 99 VAL A CA 1
ATOM 788 C C . VAL A 1 99 ? -3.974 -3.683 11.791 1.00 89.69 99 VAL A C 1
ATOM 790 O O . VAL A 1 99 ? -3.727 -4.773 11.284 1.00 89.69 99 VAL A O 1
ATOM 793 N N . LEU A 1 100 ? -4.272 -2.610 11.054 1.00 90.81 100 LEU A N 1
ATOM 794 C CA . LEU A 1 100 ? -4.303 -2.645 9.587 1.00 90.81 100 LEU A CA 1
ATOM 795 C C . LEU A 1 100 ? -2.936 -2.994 8.980 1.00 90.81 100 LEU A C 1
ATOM 797 O O . LEU A 1 100 ? -2.878 -3.789 8.044 1.00 90.81 100 LEU A O 1
ATOM 801 N N . LEU A 1 101 ? -1.837 -2.471 9.531 1.00 90.06 101 LEU A N 1
ATOM 802 C CA . LEU A 1 101 ? -0.481 -2.820 9.092 1.00 90.06 101 LEU A CA 1
ATOM 803 C C . LEU A 1 101 ? -0.158 -4.301 9.340 1.00 90.06 101 LEU A C 1
ATOM 805 O O . LEU A 1 101 ? 0.407 -4.947 8.463 1.00 90.06 101 LEU A O 1
ATOM 809 N N . LYS A 1 102 ? -0.613 -4.885 10.457 1.00 89.44 102 LYS A N 1
ATOM 810 C CA . LYS A 1 102 ? -0.502 -6.339 10.686 1.00 89.44 102 LYS A CA 1
ATOM 811 C C . LYS A 1 102 ? -1.260 -7.153 9.633 1.00 89.44 102 LYS A C 1
ATOM 813 O O . LYS A 1 102 ? -0.787 -8.210 9.220 1.00 89.44 102 LYS A O 1
ATOM 818 N N . ILE A 1 103 ? -2.427 -6.681 9.178 1.00 90.25 103 ILE A N 1
ATOM 819 C CA . ILE A 1 103 ? -3.153 -7.328 8.070 1.00 90.25 103 ILE A CA 1
ATOM 820 C C . ILE A 1 103 ? -2.321 -7.251 6.783 1.00 90.25 103 ILE A C 1
ATOM 822 O O . ILE A 1 103 ? -2.233 -8.244 6.063 1.00 90.25 103 ILE A O 1
ATOM 826 N N . VAL A 1 104 ? -1.689 -6.105 6.500 1.00 89.75 104 VAL A N 1
ATOM 827 C CA . VAL A 1 104 ? -0.802 -5.942 5.335 1.00 89.75 104 VAL A CA 1
ATOM 828 C C . VAL A 1 104 ? 0.359 -6.933 5.379 1.00 89.75 104 VAL A C 1
ATOM 830 O O . VAL A 1 104 ? 0.581 -7.635 4.397 1.00 89.75 104 VAL A O 1
ATOM 833 N N . GLU A 1 105 ? 1.058 -7.038 6.509 1.00 88.94 105 GLU A N 1
ATOM 834 C CA . GLU A 1 105 ? 2.163 -7.990 6.693 1.00 88.94 105 GLU A CA 1
ATOM 835 C C . GLU A 1 105 ? 1.703 -9.436 6.468 1.00 88.94 105 GLU A C 1
ATOM 837 O O . GLU A 1 105 ? 2.342 -10.179 5.725 1.00 88.94 105 GLU A O 1
ATOM 842 N N . LYS A 1 106 ? 0.539 -9.816 7.015 1.00 88.56 106 LYS A N 1
ATOM 843 C CA . LYS A 1 106 ? -0.058 -11.141 6.788 1.00 88.56 106 LYS A CA 1
ATOM 844 C C . LYS A 1 106 ? -0.408 -11.410 5.323 1.00 88.56 106 LYS A C 1
ATOM 846 O O . LYS A 1 106 ? -0.345 -12.557 4.893 1.00 88.56 106 LYS A O 1
ATOM 851 N N . ILE A 1 107 ? -0.832 -10.397 4.567 1.00 88.31 107 ILE A N 1
ATOM 852 C CA . ILE A 1 107 ? -1.142 -10.551 3.137 1.00 88.31 107 ILE A CA 1
ATOM 853 C C . ILE A 1 107 ? 0.143 -10.693 2.325 1.00 88.31 107 ILE A C 1
ATOM 855 O O . ILE A 1 107 ? 0.189 -11.536 1.439 1.00 88.31 107 ILE A O 1
ATOM 859 N N . LYS A 1 108 ? 1.183 -9.915 2.645 1.00 86.88 108 LYS A N 1
ATOM 860 C CA . LYS A 1 108 ? 2.488 -9.988 1.970 1.00 86.88 108 LYS A CA 1
ATOM 861 C C . LYS A 1 108 ? 3.198 -11.331 2.157 1.00 86.88 108 LYS A C 1
ATOM 863 O O . LYS A 1 108 ? 3.993 -11.711 1.315 1.00 86.88 108 LYS A O 1
ATOM 868 N N . GLN A 1 109 ? 2.910 -12.048 3.243 1.00 85.75 109 GLN A N 1
ATOM 869 C CA . GLN A 1 109 ? 3.450 -13.390 3.492 1.00 85.75 109 GLN A CA 1
ATOM 870 C C . GLN A 1 109 ? 2.787 -14.497 2.656 1.00 85.75 109 GLN A C 1
ATOM 872 O O . GLN A 1 109 ? 3.240 -15.637 2.705 1.00 85.75 109 GLN A O 1
ATOM 877 N N . LYS A 1 110 ? 1.690 -14.209 1.946 1.00 86.06 110 LYS A N 1
ATOM 878 C CA . LYS A 1 110 ? 1.014 -15.192 1.092 1.00 86.06 110 LYS A CA 1
ATOM 879 C C . LYS A 1 110 ? 1.603 -15.161 -0.313 1.00 86.06 110 LYS A C 1
ATOM 881 O O . LYS A 1 110 ? 1.883 -14.085 -0.823 1.00 86.06 110 LYS A O 1
ATOM 886 N N . ASP A 1 111 ? 1.657 -16.322 -0.961 1.00 74.31 111 ASP A N 1
ATOM 887 C CA . ASP A 1 111 ? 2.137 -16.439 -2.346 1.00 74.31 111 ASP A CA 1
ATOM 888 C C . ASP A 1 111 ? 1.227 -15.713 -3.361 1.00 74.31 111 ASP A C 1
ATOM 890 O O . ASP A 1 111 ? 1.698 -15.227 -4.384 1.00 74.31 111 AS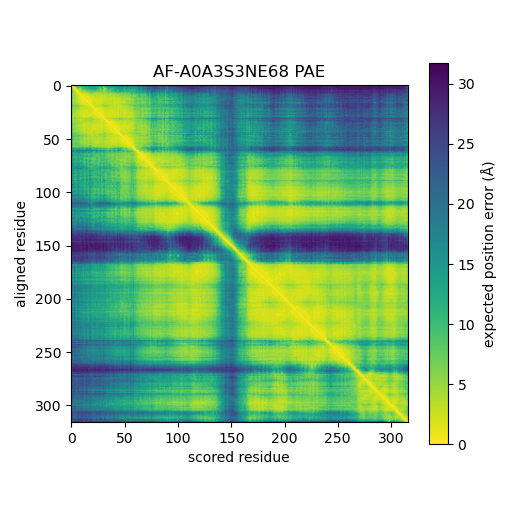P A O 1
ATOM 894 N N . ASP A 1 112 ? -0.079 -15.605 -3.075 1.00 79.75 112 ASP A N 1
ATOM 895 C CA . ASP A 1 112 ? -1.052 -14.874 -3.904 1.00 79.75 112 ASP A CA 1
ATOM 896 C C . ASP A 1 112 ? -1.343 -13.487 -3.312 1.00 79.75 112 ASP A C 1
ATOM 898 O O . ASP A 1 112 ? -2.295 -13.270 -2.547 1.00 79.75 112 ASP A O 1
ATOM 902 N N . ILE A 1 113 ? -0.468 -12.535 -3.633 1.00 85.25 113 ILE A N 1
ATOM 903 C CA . ILE A 1 113 ? -0.598 -11.150 -3.190 1.00 85.25 113 ILE A CA 1
ATOM 904 C C . ILE A 1 113 ? -1.596 -10.434 -4.097 1.00 85.25 113 ILE A C 1
ATOM 906 O O . ILE A 1 113 ? -1.300 -10.136 -5.249 1.00 85.25 113 ILE A O 1
ATOM 910 N N . ASN A 1 114 ? -2.761 -10.065 -3.557 1.00 88.38 114 ASN A N 1
ATOM 911 C CA . ASN A 1 114 ? -3.725 -9.222 -4.264 1.00 88.38 114 ASN A CA 1
ATOM 912 C C . ASN A 1 114 ? -3.403 -7.722 -4.058 1.00 88.38 114 ASN A C 1
ATOM 914 O O . ASN A 1 114 ? -3.734 -7.167 -2.998 1.00 88.38 114 ASN A O 1
ATOM 918 N N . PRO A 1 115 ? -2.846 -7.006 -5.060 1.00 90.44 115 PRO A N 1
ATOM 919 C CA . PRO A 1 115 ? 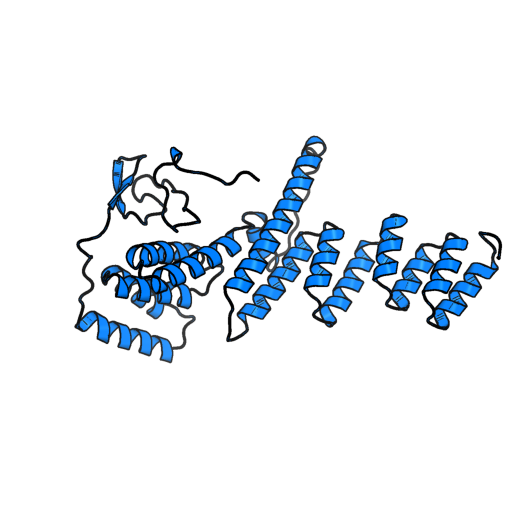-2.412 -5.617 -4.884 1.00 90.44 115 PRO A CA 1
ATOM 920 C C . PRO A 1 115 ? -3.589 -4.660 -4.653 1.00 90.44 115 PRO A C 1
ATOM 922 O O . PRO A 1 115 ? -3.449 -3.624 -4.000 1.00 90.44 115 PRO A O 1
ATOM 925 N N . LEU A 1 116 ? -4.784 -5.004 -5.155 1.00 92.25 116 LEU A N 1
ATOM 926 C CA . LEU A 1 116 ? -5.990 -4.201 -4.962 1.00 92.25 116 LEU A CA 1
ATOM 927 C C . LEU A 1 116 ? -6.450 -4.226 -3.501 1.00 92.25 116 LEU A C 1
ATOM 929 O O . LEU A 1 116 ? -6.914 -3.204 -2.992 1.00 92.25 116 LEU A O 1
ATOM 933 N N . LEU A 1 117 ? -6.326 -5.371 -2.825 1.00 92.19 117 LEU A N 1
ATOM 934 C CA . LEU A 1 117 ? -6.646 -5.478 -1.403 1.00 92.19 117 LEU A CA 1
ATOM 935 C C . LEU A 1 117 ? -5.673 -4.645 -0.561 1.00 92.19 117 LEU A C 1
ATOM 937 O O . LEU A 1 117 ? -6.119 -3.885 0.297 1.00 92.19 117 LEU A O 1
ATOM 941 N N . LEU A 1 118 ? -4.373 -4.716 -0.858 1.00 92.56 118 LEU A N 1
ATOM 942 C CA . LEU A 1 118 ? -3.355 -3.905 -0.186 1.00 92.56 118 LEU A CA 1
ATOM 943 C C . LEU A 1 118 ? -3.624 -2.411 -0.362 1.00 92.56 118 LEU A C 1
ATOM 945 O O . LEU A 1 118 ? -3.686 -1.677 0.624 1.00 92.56 118 LEU A O 1
ATOM 949 N N . LYS A 1 119 ? -3.919 -1.973 -1.592 1.00 94.00 119 LYS A N 1
ATOM 950 C CA . LYS A 1 119 ? -4.346 -0.595 -1.862 1.00 94.00 119 LYS A CA 1
ATOM 951 C C . LYS A 1 119 ? -5.548 -0.187 -1.008 1.00 94.00 119 LYS A C 1
ATOM 953 O O . LYS A 1 119 ? -5.524 0.886 -0.415 1.00 94.00 119 LYS A O 1
ATOM 958 N N . LYS A 1 120 ? -6.592 -1.023 -0.918 1.00 93.94 120 LYS A N 1
ATOM 959 C CA . LYS A 1 120 ? -7.781 -0.739 -0.091 1.00 93.94 120 LYS A CA 1
ATOM 960 C C . LYS A 1 120 ? -7.424 -0.575 1.388 1.00 93.94 120 LYS A C 1
ATOM 962 O O . LYS A 1 120 ? -7.927 0.348 2.020 1.00 93.94 120 LYS A O 1
ATOM 967 N N . ILE A 1 121 ? -6.551 -1.424 1.929 1.00 92.56 121 ILE A N 1
ATOM 968 C CA . ILE A 1 121 ? -6.124 -1.334 3.332 1.00 92.56 121 ILE A CA 1
ATOM 969 C C . ILE A 1 121 ? -5.321 -0.054 3.580 1.00 92.56 121 ILE A C 1
ATOM 971 O O . ILE A 1 121 ? -5.611 0.665 4.531 1.00 92.56 121 ILE A O 1
ATOM 975 N N . TYR A 1 122 ? -4.375 0.293 2.704 1.00 93.31 122 TYR A N 1
ATOM 976 C CA . TYR A 1 122 ? -3.640 1.554 2.831 1.00 93.31 122 TYR A CA 1
ATOM 977 C C . TYR A 1 122 ? -4.540 2.787 2.681 1.00 93.31 122 TYR A C 1
ATOM 979 O O . TYR A 1 122 ? -4.315 3.785 3.357 1.00 93.31 122 TYR A O 1
ATOM 987 N N . VAL A 1 123 ? -5.591 2.721 1.857 1.00 93.25 123 VAL A N 1
ATOM 988 C CA . VAL A 1 123 ? -6.615 3.777 1.791 1.00 93.25 123 VAL A CA 1
ATOM 989 C C . VAL A 1 123 ? -7.362 3.908 3.123 1.00 93.25 123 VAL A C 1
ATOM 991 O O . VAL A 1 123 ? -7.584 5.026 3.576 1.00 93.25 123 VAL A O 1
ATOM 994 N N . LEU A 1 124 ? -7.704 2.797 3.789 1.00 91.19 124 LEU A N 1
ATOM 995 C CA . LEU A 1 124 ? -8.309 2.837 5.128 1.00 91.19 124 LEU A CA 1
ATOM 996 C C . LEU A 1 124 ? -7.370 3.480 6.158 1.00 91.19 124 LEU A C 1
ATOM 998 O O . LEU A 1 124 ? -7.822 4.299 6.953 1.00 91.19 124 LEU A O 1
ATOM 1002 N N . ILE A 1 125 ? -6.072 3.162 6.114 1.00 90.25 125 ILE A N 1
ATOM 1003 C CA . ILE A 1 125 ? -5.055 3.830 6.945 1.00 90.25 125 ILE A CA 1
ATOM 1004 C C . ILE A 1 125 ? -5.050 5.339 6.655 1.00 90.25 125 ILE A C 1
ATOM 1006 O O . ILE A 1 125 ? -5.089 6.140 7.588 1.00 90.25 125 ILE A O 1
ATOM 1010 N N . GLY A 1 126 ? -5.085 5.716 5.372 1.00 89.31 126 GLY A N 1
ATOM 1011 C CA . GLY A 1 126 ? -5.227 7.093 4.897 1.00 89.31 126 GLY A CA 1
ATOM 1012 C C . GLY A 1 126 ? -6.372 7.846 5.569 1.00 89.31 126 GLY A C 1
ATOM 1013 O O . GLY A 1 126 ? -6.164 8.894 6.184 1.00 89.31 126 GLY A O 1
ATOM 1014 N N . PHE A 1 127 ? -7.568 7.262 5.508 1.00 89.25 127 PHE A N 1
ATOM 1015 C CA . PHE A 1 127 ? -8.775 7.831 6.100 1.00 89.25 127 PHE A CA 1
ATOM 1016 C C . PHE A 1 127 ? -8.703 7.958 7.625 1.00 89.25 127 PHE A C 1
ATOM 1018 O O . PHE A 1 127 ? -9.107 8.989 8.155 1.00 89.25 127 PHE A O 1
ATOM 1025 N N . LEU A 1 128 ? -8.159 6.963 8.334 1.00 87.31 128 LEU A N 1
ATOM 1026 C CA . LEU A 1 128 ? -8.043 7.010 9.797 1.00 87.31 128 LEU A CA 1
ATOM 1027 C C . LEU A 1 128 ? -7.179 8.190 10.272 1.00 87.31 128 LEU A C 1
ATOM 1029 O O . LEU A 1 128 ? -7.545 8.913 11.201 1.00 87.31 128 LEU A O 1
ATOM 1033 N N . TYR A 1 129 ? -6.030 8.412 9.629 1.00 85.38 129 TYR A N 1
ATOM 1034 C CA . TYR A 1 129 ? -5.158 9.541 9.968 1.00 85.38 129 TYR A CA 1
ATOM 1035 C C . TYR A 1 129 ? -5.739 10.885 9.527 1.00 85.38 129 TYR A C 1
ATOM 1037 O O . TYR A 1 129 ? -5.531 11.900 10.197 1.00 85.38 129 TYR A O 1
ATOM 1045 N N . GLU A 1 130 ? -6.494 10.907 8.432 1.00 84.88 130 GLU A N 1
ATOM 1046 C CA . GLU A 1 130 ? -7.202 12.102 7.993 1.00 84.88 130 GLU A CA 1
ATOM 1047 C C . GLU A 1 130 ? -8.299 12.515 8.985 1.00 84.88 130 GLU A C 1
ATOM 1049 O O . GLU A 1 130 ? -8.352 13.687 9.365 1.00 84.88 130 GLU A O 1
ATOM 1054 N N . GLU A 1 131 ? -9.093 11.561 9.474 1.00 82.75 131 GLU A N 1
ATOM 1055 C CA . GLU A 1 131 ? -10.109 11.755 10.516 1.00 82.75 131 GLU A CA 1
ATOM 1056 C C . GLU A 1 131 ? -9.481 12.314 11.805 1.00 82.75 131 GLU A C 1
ATOM 1058 O O . GLU A 1 131 ? -9.904 13.361 12.301 1.00 82.75 131 GLU A O 1
ATOM 1063 N N . LYS A 1 132 ? -8.366 11.725 12.269 1.00 81.06 132 LYS A N 1
ATOM 1064 C CA . LYS A 1 132 ? -7.569 12.264 13.390 1.00 81.06 132 LYS A CA 1
ATOM 1065 C C . LYS A 1 132 ? -7.135 13.708 13.148 1.00 81.06 132 LYS A C 1
ATOM 1067 O O . LYS A 1 132 ? -7.199 14.546 14.047 1.00 81.06 132 LYS A O 1
ATOM 1072 N N . SER A 1 133 ? -6.650 14.006 11.943 1.00 75.94 133 SER A N 1
ATOM 1073 C CA . SER A 1 133 ? -6.171 15.344 11.597 1.00 75.94 133 SER A CA 1
ATOM 1074 C C . SER A 1 133 ? -7.300 16.379 11.564 1.00 75.94 133 SER A C 1
ATOM 1076 O O . SER A 1 133 ? -7.064 17.531 11.926 1.00 75.94 133 SER A O 1
ATOM 1078 N N . ALA A 1 134 ? -8.514 15.983 11.169 1.00 76.50 134 ALA A N 1
ATOM 1079 C CA . ALA A 1 134 ? -9.697 16.837 11.185 1.00 76.50 134 ALA A CA 1
ATOM 1080 C C . ALA A 1 134 ? -10.108 17.176 12.626 1.00 76.50 134 ALA A C 1
ATOM 1082 O O . ALA A 1 134 ? -10.214 18.357 12.954 1.00 76.50 134 ALA A O 1
ATOM 1083 N N . LEU A 1 135 ? -10.179 16.169 13.504 1.00 70.94 135 LEU A N 1
ATOM 1084 C CA . LEU A 1 135 ? -10.443 16.350 14.939 1.00 70.94 135 LEU A CA 1
ATOM 1085 C C . LEU A 1 135 ? -9.397 17.262 15.602 1.00 70.94 135 LEU A C 1
ATOM 1087 O O . LEU A 1 135 ? -9.719 18.155 16.382 1.00 70.94 135 LEU A O 1
ATOM 1091 N N . LEU A 1 136 ? -8.118 17.091 15.250 1.00 68.50 136 LEU A N 1
ATOM 1092 C CA . LEU A 1 136 ? -7.042 17.954 15.738 1.00 68.50 136 LEU A CA 1
ATOM 1093 C C . LEU A 1 136 ? -7.112 19.377 15.177 1.00 68.50 136 LEU A C 1
ATOM 1095 O O . LEU A 1 136 ? -6.646 20.289 15.847 1.00 68.50 136 LEU A O 1
ATOM 1099 N N . ARG A 1 137 ? -7.642 19.599 13.967 1.00 66.19 137 ARG A N 1
ATOM 1100 C CA . ARG A 1 137 ? -7.818 20.947 13.392 1.00 66.19 137 ARG A CA 1
ATOM 1101 C C . ARG A 1 137 ? -8.967 21.700 14.054 1.00 66.19 137 ARG A C 1
ATOM 1103 O O . ARG A 1 137 ? -8.842 22.907 14.241 1.00 66.19 137 ARG A O 1
ATOM 1110 N N . GLU A 1 138 ? -10.028 20.999 14.439 1.00 59.38 138 GLU A N 1
ATOM 1111 C CA . GLU A 1 138 ? -11.110 21.560 15.252 1.00 59.38 138 GLU A CA 1
ATOM 1112 C C . GLU A 1 138 ? -10.606 21.903 16.664 1.00 59.38 138 GLU A C 1
ATOM 1114 O O . GLU A 1 138 ? -10.746 23.045 17.100 1.00 59.38 138 GLU A O 1
ATOM 1119 N N . ASN A 1 139 ? -9.865 20.991 17.304 1.00 55.69 139 ASN A N 1
ATOM 1120 C CA . ASN A 1 139 ? -9.310 21.185 18.653 1.00 55.69 139 ASN A CA 1
ATOM 1121 C C . ASN A 1 139 ? -8.069 22.106 18.715 1.00 55.69 139 ASN A C 1
ATOM 1123 O O . ASN A 1 139 ? -7.735 22.641 19.775 1.00 55.69 139 ASN A O 1
ATOM 1127 N N . LYS A 1 140 ? -7.355 22.337 17.601 1.00 51.97 140 LYS A N 1
ATOM 1128 C CA . LYS A 1 140 ? -6.187 23.246 17.538 1.00 51.97 140 LYS A CA 1
ATOM 1129 C C . LYS A 1 140 ? -6.550 24.718 17.713 1.00 51.97 140 LYS A C 1
ATOM 1131 O O . LYS A 1 140 ? -5.649 25.507 17.987 1.00 51.97 140 LYS A O 1
ATOM 1136 N N . ARG A 1 141 ? -7.830 25.095 17.593 1.00 51.72 141 ARG A N 1
ATOM 1137 C CA . ARG A 1 141 ? -8.288 26.428 18.015 1.00 51.72 141 ARG A CA 1
ATOM 1138 C C . ARG A 1 141 ? -8.172 26.635 19.532 1.00 51.72 141 ARG A C 1
ATOM 1140 O O . ARG A 1 141 ? -8.078 27.781 19.949 1.00 51.72 141 ARG A O 1
ATOM 1147 N N . GLU A 1 142 ? -8.086 25.565 20.326 1.00 48.59 142 GLU A N 1
ATOM 1148 C CA . GLU A 1 142 ? -8.029 25.638 21.795 1.00 48.59 142 GLU A CA 1
ATOM 1149 C C . GLU A 1 142 ? -6.674 25.210 22.400 1.00 48.59 142 GLU A C 1
ATOM 1151 O O . GLU A 1 142 ? -6.305 25.697 23.462 1.00 48.59 142 GLU A O 1
ATOM 1156 N N . ASN A 1 143 ? -5.877 24.363 21.730 1.00 51.12 143 ASN A N 1
ATOM 1157 C CA . ASN A 1 143 ? -4.760 23.640 22.374 1.00 51.12 143 ASN A CA 1
ATOM 1158 C C . ASN A 1 143 ? -3.337 23.916 21.831 1.00 51.12 143 ASN A C 1
ATOM 1160 O O . ASN A 1 143 ? -2.444 23.075 21.947 1.00 51.12 143 ASN A O 1
ATOM 1164 N N . LEU A 1 144 ? -3.069 25.104 21.279 1.00 50.47 144 LEU A N 1
ATOM 1165 C CA . LEU A 1 144 ? -1.718 25.501 20.822 1.00 50.47 144 LEU A CA 1
ATOM 1166 C C . LEU A 1 144 ? -0.639 25.504 21.932 1.00 50.47 144 LEU A C 1
ATOM 1168 O O . LEU A 1 144 ? 0.547 25.499 21.616 1.00 50.47 144 LEU A O 1
ATOM 1172 N N . LEU A 1 145 ? -1.024 25.464 23.213 1.00 47.31 145 LEU A N 1
ATOM 1173 C CA . LEU A 1 145 ? -0.111 25.493 24.366 1.00 47.31 145 LEU A CA 1
ATOM 1174 C C . LEU A 1 145 ? 0.328 24.108 24.881 1.00 47.31 145 LEU A C 1
ATOM 1176 O O . LEU A 1 145 ? 1.373 24.012 25.517 1.00 47.31 145 LEU A O 1
ATOM 1180 N N . SER A 1 146 ? -0.413 23.027 24.611 1.00 47.03 146 SER A N 1
ATOM 1181 C CA . SER A 1 146 ? -0.146 21.702 25.210 1.00 47.03 146 SER A CA 1
ATOM 1182 C C . SER A 1 146 ? 0.684 20.761 24.326 1.00 47.03 146 SER A C 1
ATOM 1184 O O . SER A 1 146 ? 1.249 19.784 24.815 1.00 47.03 146 SER A O 1
ATOM 1186 N N . SER A 1 147 ? 0.811 21.070 23.031 1.00 45.53 147 SER A N 1
ATOM 1187 C CA . SER A 1 147 ? 1.489 20.221 22.037 1.00 45.53 147 SER A CA 1
ATOM 1188 C C . SER A 1 147 ? 3.023 20.327 22.034 1.00 45.53 147 SER A C 1
ATOM 1190 O O . SER A 1 147 ? 3.665 19.622 21.261 1.00 45.53 147 SER A O 1
ATOM 1192 N N . LEU A 1 148 ? 3.617 21.190 22.864 1.00 42.31 148 LEU A N 1
ATOM 1193 C CA . LEU A 1 148 ? 5.072 21.389 22.957 1.00 42.31 148 LEU A CA 1
ATOM 1194 C C . LEU A 1 148 ? 5.756 20.511 24.025 1.00 42.31 148 LEU A C 1
ATOM 1196 O O . LEU A 1 148 ? 6.948 20.676 24.253 1.00 42.31 148 LEU A O 1
ATOM 1200 N N . LEU A 1 149 ? 5.029 19.605 24.696 1.00 43.38 149 LEU A N 1
ATOM 1201 C CA . LEU A 1 149 ? 5.523 18.923 25.906 1.00 43.38 149 LEU A CA 1
ATOM 1202 C C . LEU A 1 149 ? 5.449 17.387 25.909 1.00 43.38 149 LEU A C 1
ATOM 1204 O O . LEU A 1 149 ? 5.520 16.800 26.986 1.00 43.38 149 LEU A O 1
ATOM 1208 N N . LYS A 1 150 ? 5.310 16.697 24.770 1.00 42.88 150 LYS A N 1
ATOM 1209 C CA . LYS A 1 150 ? 5.334 15.220 24.777 1.00 42.88 150 LYS A CA 1
ATOM 1210 C C . LYS A 1 150 ? 6.187 14.636 23.655 1.00 42.88 150 LYS A C 1
ATOM 1212 O O . LYS A 1 150 ? 5.675 14.302 22.590 1.00 42.88 150 LYS A O 1
ATOM 1217 N N . ASP A 1 151 ? 7.474 14.502 23.955 1.00 43.84 151 ASP A N 1
ATOM 1218 C CA . ASP A 1 151 ? 8.332 13.457 23.401 1.00 43.84 151 ASP A CA 1
ATOM 1219 C C . ASP A 1 151 ? 8.035 12.149 24.142 1.00 43.84 151 ASP A C 1
ATOM 1221 O O . ASP A 1 151 ? 7.939 12.174 25.367 1.00 43.84 151 ASP A O 1
ATOM 1225 N N . ASP A 1 152 ? 7.916 11.020 23.432 1.00 42.47 152 ASP A N 1
ATOM 1226 C CA . ASP A 1 152 ? 8.511 9.788 23.957 1.00 42.47 152 ASP A CA 1
ATOM 1227 C C . ASP A 1 152 ? 8.711 8.661 22.936 1.00 42.47 152 ASP A C 1
ATOM 1229 O O . ASP A 1 152 ? 7.999 8.510 21.939 1.00 42.47 152 ASP A O 1
ATOM 1233 N N . HIS A 1 153 ? 9.740 7.875 23.241 1.00 45.53 153 HIS A N 1
ATOM 1234 C CA . HIS A 1 153 ? 10.363 6.823 22.450 1.00 45.53 153 HIS A CA 1
ATOM 1235 C C . HIS A 1 153 ? 9.555 5.513 22.372 1.00 45.53 153 HIS A C 1
ATOM 1237 O O . HIS A 1 153 ? 9.133 4.958 23.380 1.00 45.53 153 HIS A O 1
ATOM 1243 N N . SER A 1 154 ? 9.499 4.901 21.184 1.00 43.66 154 SER A N 1
ATOM 1244 C CA . SER A 1 154 ? 9.539 3.435 21.030 1.00 43.66 154 SER A CA 1
ATOM 1245 C C . SER A 1 154 ? 10.077 3.097 19.639 1.00 43.66 154 SER A C 1
ATOM 1247 O O . SER A 1 154 ? 9.755 3.775 18.670 1.00 43.66 154 SER A O 1
ATOM 1249 N N . VAL A 1 155 ? 10.971 2.116 19.523 1.00 52.78 155 VAL A N 1
ATOM 1250 C CA . VAL A 1 155 ? 11.797 1.906 18.323 1.00 52.78 155 VAL A CA 1
ATOM 1251 C C . VAL A 1 155 ? 11.498 0.519 17.758 1.00 52.78 155 VAL A C 1
ATOM 1253 O O . VAL A 1 155 ? 11.894 -0.480 18.347 1.00 52.78 155 VAL A O 1
ATOM 1256 N N . ASN A 1 156 ? 10.702 0.493 16.678 1.00 48.38 156 ASN A N 1
ATOM 1257 C CA . ASN A 1 156 ? 10.725 -0.442 15.530 1.00 48.38 156 ASN A CA 1
ATOM 1258 C C . ASN A 1 156 ? 9.344 -0.557 14.849 1.00 48.38 156 ASN A C 1
ATOM 1260 O O . ASN A 1 156 ? 9.262 -0.379 13.639 1.00 48.38 156 ASN A O 1
ATOM 1264 N N . THR A 1 157 ? 8.236 -0.684 15.588 1.00 47.28 157 THR A N 1
ATOM 1265 C CA . THR A 1 157 ? 6.867 -0.469 15.045 1.00 47.28 157 THR A CA 1
ATOM 1266 C C . THR A 1 157 ? 6.570 1.007 14.796 1.00 47.28 157 THR A C 1
ATOM 1268 O O . THR A 1 157 ? 5.748 1.359 13.949 1.00 47.28 157 THR A O 1
ATOM 1271 N N . ALA A 1 158 ? 7.278 1.888 15.501 1.00 51.75 158 ALA A N 1
ATOM 1272 C CA . ALA A 1 158 ? 7.148 3.321 15.332 1.00 51.75 158 ALA A CA 1
ATOM 1273 C C . ALA A 1 158 ? 7.611 3.808 13.961 1.00 51.75 158 ALA A C 1
ATOM 1275 O O . ALA A 1 158 ? 7.075 4.801 13.512 1.00 51.75 158 ALA A O 1
ATOM 1276 N N . ALA A 1 159 ? 8.534 3.142 13.259 1.00 53.16 159 ALA A N 1
ATOM 1277 C CA . ALA A 1 159 ? 9.011 3.641 11.964 1.00 53.16 159 ALA A CA 1
ATOM 1278 C C . ALA A 1 159 ? 7.909 3.592 10.889 1.00 53.16 159 ALA A C 1
ATOM 1280 O O . ALA A 1 159 ? 7.669 4.582 10.199 1.00 53.16 159 ALA A O 1
ATOM 1281 N N . SER A 1 160 ? 7.178 2.476 10.797 1.00 53.09 160 SER A N 1
ATOM 1282 C CA . SER A 1 160 ? 6.044 2.328 9.874 1.00 53.09 160 SER A CA 1
ATOM 1283 C C . SER A 1 160 ? 4.838 3.169 10.300 1.00 53.09 160 SER A C 1
ATOM 1285 O O . SER A 1 160 ? 4.201 3.790 9.450 1.00 53.09 160 SER A O 1
ATOM 1287 N N . LEU A 1 161 ? 4.553 3.261 11.609 1.00 53.22 161 LEU A N 1
ATOM 1288 C CA . LEU A 1 161 ? 3.524 4.174 12.121 1.00 53.22 161 LEU A CA 1
ATOM 1289 C C . LEU A 1 161 ? 3.898 5.650 11.915 1.00 53.22 161 LEU A C 1
ATOM 1291 O O . LEU A 1 161 ? 3.024 6.454 11.618 1.00 53.22 161 LEU A O 1
ATOM 1295 N N . PHE A 1 162 ? 5.171 6.020 12.034 1.00 52.09 162 PHE A N 1
ATOM 1296 C CA . PHE A 1 162 ? 5.679 7.378 11.825 1.00 52.09 162 PHE A CA 1
ATOM 1297 C C . PHE A 1 162 ? 5.598 7.764 10.346 1.00 52.09 162 PHE A C 1
ATOM 1299 O O . PHE A 1 162 ? 5.049 8.817 10.032 1.00 52.09 162 PHE A O 1
ATOM 1306 N N . LYS A 1 163 ? 6.005 6.868 9.430 1.00 55.12 163 LYS A N 1
ATOM 1307 C CA . LYS A 1 163 ? 5.791 7.039 7.979 1.00 55.12 163 LYS A CA 1
ATOM 1308 C C . LYS A 1 163 ? 4.304 7.197 7.639 1.00 55.12 163 LYS A C 1
ATOM 1310 O O . LYS A 1 163 ? 3.954 8.076 6.858 1.00 55.12 163 LYS A O 1
ATOM 1315 N N . ALA A 1 164 ? 3.425 6.403 8.256 1.00 55.75 164 ALA A N 1
ATOM 1316 C CA . ALA A 1 164 ? 1.977 6.535 8.083 1.00 55.75 164 ALA A CA 1
ATOM 1317 C C . ALA A 1 164 ? 1.400 7.806 8.737 1.00 55.75 164 ALA A C 1
ATOM 1319 O O . ALA A 1 164 ? 0.384 8.313 8.282 1.00 55.75 164 ALA A O 1
ATOM 1320 N N . THR A 1 165 ? 2.037 8.349 9.775 1.00 58.53 165 THR A N 1
ATOM 1321 C CA . THR A 1 165 ? 1.583 9.580 10.442 1.00 58.53 165 THR A CA 1
ATOM 1322 C C . THR A 1 165 ? 1.964 10.831 9.643 1.00 58.53 165 THR A C 1
ATOM 1324 O O . THR A 1 165 ? 1.177 11.773 9.594 1.00 58.53 165 THR A O 1
ATOM 1327 N N . ASP A 1 166 ? 3.132 10.835 8.993 1.00 64.94 166 ASP A N 1
ATOM 1328 C CA . ASP A 1 166 ? 3.624 11.965 8.188 1.00 64.94 166 ASP A CA 1
ATOM 1329 C C . ASP A 1 166 ? 3.104 11.921 6.736 1.00 64.94 166 ASP A C 1
ATOM 1331 O O . ASP A 1 166 ? 2.712 12.938 6.162 1.00 64.94 166 ASP A O 1
ATOM 1335 N N . GLN A 1 167 ? 3.020 10.722 6.143 1.00 76.06 167 GLN A N 1
ATOM 1336 C CA . GLN A 1 167 ? 2.541 10.500 4.772 1.00 76.06 167 GLN A CA 1
ATOM 1337 C C . GLN A 1 167 ? 1.557 9.316 4.689 1.00 76.06 167 GLN A C 1
ATOM 1339 O O . GLN A 1 167 ? 1.854 8.290 4.068 1.00 76.06 167 GLN A O 1
ATOM 1344 N N . PRO A 1 168 ? 0.342 9.458 5.254 1.00 81.38 168 PRO A N 1
ATOM 1345 C CA . PRO A 1 168 ? -0.632 8.364 5.381 1.00 81.38 168 PRO A CA 1
ATOM 1346 C C . PRO A 1 168 ? -1.067 7.747 4.045 1.00 81.38 168 PRO A C 1
ATOM 1348 O O . PRO A 1 168 ? -1.424 6.572 3.981 1.00 81.38 168 PRO A O 1
ATOM 1351 N N . TRP A 1 169 ? -1.000 8.518 2.960 1.00 88.00 169 TRP A N 1
ATOM 1352 C CA . TRP A 1 169 ? -1.436 8.097 1.629 1.00 88.00 169 TRP A CA 1
ATOM 1353 C C . TRP A 1 169 ? -0.335 7.445 0.783 1.00 88.00 169 TRP A C 1
ATOM 1355 O O . TRP A 1 169 ? -0.655 6.861 -0.251 1.00 88.00 169 TRP A O 1
ATOM 1365 N N . LYS A 1 170 ? 0.940 7.485 1.203 1.00 88.25 170 LYS A N 1
ATOM 1366 C CA . LYS A 1 170 ? 2.064 7.030 0.363 1.00 88.25 170 LYS A CA 1
ATOM 1367 C C . LYS A 1 170 ? 1.985 5.537 0.028 1.00 88.25 170 LYS A C 1
ATOM 1369 O O . LYS A 1 170 ? 2.235 5.148 -1.109 1.00 88.25 170 LYS A O 1
ATOM 1374 N N . GLY A 1 171 ? 1.560 4.700 0.976 1.00 89.12 171 GLY A N 1
ATOM 1375 C CA . GLY A 1 171 ? 1.338 3.274 0.708 1.00 89.12 171 GLY A CA 1
ATOM 1376 C C . GLY A 1 171 ? 0.193 3.023 -0.280 1.00 89.12 171 GLY A C 1
ATOM 1377 O O . GLY A 1 171 ? 0.290 2.157 -1.147 1.00 89.12 171 GLY A O 1
ATOM 1378 N N . ALA A 1 172 ? -0.879 3.818 -0.212 1.00 92.06 172 ALA A N 1
ATOM 1379 C CA . ALA A 1 172 ? -1.995 3.716 -1.153 1.00 92.06 172 ALA A CA 1
ATOM 1380 C C . ALA A 1 172 ? -1.586 4.177 -2.560 1.00 92.06 172 ALA A C 1
ATOM 1382 O O . ALA A 1 172 ? -2.009 3.583 -3.553 1.00 92.06 172 ALA A O 1
ATOM 1383 N N . GLU A 1 173 ? -0.758 5.217 -2.632 1.00 91.19 173 GLU A N 1
ATOM 1384 C CA . GLU A 1 173 ? -0.172 5.748 -3.859 1.00 91.19 173 GLU A CA 1
ATOM 1385 C C . GLU A 1 173 ? 0.764 4.730 -4.532 1.00 91.19 173 GLU A C 1
ATOM 1387 O O . GLU A 1 173 ? 0.618 4.480 -5.729 1.00 91.19 173 GLU A O 1
ATOM 1392 N N . ALA A 1 174 ? 1.627 4.051 -3.766 1.00 93.00 174 ALA A N 1
ATOM 1393 C CA . ALA A 1 174 ? 2.513 2.996 -4.267 1.00 93.00 174 ALA A CA 1
ATOM 1394 C C . ALA A 1 174 ? 1.737 1.915 -5.039 1.00 93.00 174 ALA A C 1
ATOM 1396 O O . ALA A 1 174 ? 1.951 1.689 -6.233 1.00 93.00 174 ALA A O 1
ATOM 1397 N N . TYR A 1 175 ? 0.758 1.288 -4.375 1.00 94.06 175 TYR A N 1
ATOM 1398 C CA . TYR A 1 175 ? -0.068 0.252 -4.999 1.00 94.06 175 TYR A CA 1
ATOM 1399 C C . TYR A 1 175 ? -1.000 0.814 -6.076 1.00 94.06 175 TYR A C 1
ATOM 1401 O O . TYR A 1 175 ? -1.396 0.087 -6.987 1.00 94.06 175 TYR A O 1
ATOM 1409 N N . HIS A 1 176 ? -1.362 2.100 -6.011 1.00 94.75 176 HIS A N 1
ATOM 1410 C CA . HIS A 1 176 ? -2.084 2.750 -7.097 1.00 94.75 176 HIS A CA 1
ATOM 1411 C C . HIS A 1 176 ? -1.258 2.730 -8.382 1.00 94.75 176 HIS A C 1
ATOM 1413 O O . HIS A 1 176 ? -1.755 2.226 -9.390 1.00 94.75 176 HIS A O 1
ATOM 1419 N N . PHE A 1 177 ? -0.031 3.253 -8.350 1.00 94.12 177 PHE A N 1
ATOM 1420 C CA . PHE A 1 177 ? 0.821 3.320 -9.536 1.00 94.12 177 PHE A CA 1
ATOM 1421 C C . PHE A 1 177 ? 1.254 1.937 -10.018 1.00 94.12 177 PHE A C 1
ATOM 1423 O O . PHE A 1 177 ? 1.317 1.714 -11.224 1.00 94.12 177 PHE A O 1
ATOM 1430 N N . TYR A 1 178 ? 1.441 0.983 -9.103 1.00 94.44 178 TYR A N 1
ATOM 1431 C CA . TYR A 1 178 ? 1.761 -0.400 -9.452 1.00 94.44 178 TYR A CA 1
ATOM 1432 C C . TYR A 1 178 ? 0.654 -1.046 -10.295 1.00 94.44 178 TYR A C 1
ATOM 1434 O O . TYR A 1 178 ? 0.904 -1.573 -11.378 1.00 94.44 178 TYR A O 1
ATOM 1442 N N . ILE A 1 179 ? -0.601 -0.916 -9.852 1.00 94.56 179 ILE A N 1
ATOM 1443 C CA . ILE A 1 179 ? -1.768 -1.407 -10.598 1.00 94.56 179 ILE A CA 1
ATOM 1444 C C . ILE A 1 179 ? -1.960 -0.614 -11.899 1.00 94.56 179 ILE A C 1
ATOM 1446 O O . ILE A 1 179 ? -2.333 -1.189 -12.921 1.00 94.56 179 ILE A O 1
ATOM 1450 N N . LEU A 1 180 ? -1.733 0.704 -11.876 1.00 94.62 180 LEU A N 1
ATOM 1451 C CA . LEU A 1 180 ? -1.890 1.559 -13.053 1.00 94.62 180 LEU A CA 1
ATOM 1452 C C . LEU A 1 180 ? -0.914 1.168 -14.169 1.00 94.62 180 LEU A C 1
ATOM 1454 O O . LEU A 1 180 ? -1.344 1.025 -15.310 1.00 94.62 180 LEU A O 1
ATOM 1458 N N . ALA A 1 181 ? 0.358 0.935 -13.841 1.00 95.00 181 ALA A N 1
ATOM 1459 C CA . ALA A 1 181 ? 1.370 0.506 -14.800 1.00 95.00 181 ALA A CA 1
ATOM 1460 C C . ALA A 1 181 ? 1.002 -0.831 -15.463 1.00 95.00 181 ALA A C 1
ATOM 1462 O O . ALA A 1 181 ? 1.071 -0.955 -16.684 1.00 95.00 181 ALA A O 1
ATOM 1463 N N . GLN A 1 182 ? 0.530 -1.811 -14.684 1.00 93.75 182 GLN A N 1
ATOM 1464 C CA . GLN A 1 182 ? 0.068 -3.094 -15.228 1.00 93.75 182 GLN A CA 1
ATOM 1465 C C . GLN A 1 182 ? -1.143 -2.927 -16.150 1.00 93.75 182 GLN A C 1
ATOM 1467 O O . GLN A 1 182 ? -1.170 -3.493 -17.240 1.00 93.75 182 GLN A O 1
ATOM 1472 N N . ARG A 1 183 ? -2.130 -2.109 -15.760 1.00 94.50 183 ARG A N 1
ATOM 1473 C CA . ARG A 1 183 ? -3.289 -1.804 -16.616 1.00 94.50 183 ARG A CA 1
ATOM 1474 C C . ARG A 1 183 ? -2.867 -1.157 -17.929 1.00 94.50 183 ARG A C 1
ATOM 1476 O O . ARG A 1 183 ? -3.289 -1.607 -18.984 1.00 94.50 183 ARG A O 1
ATOM 1483 N N . GLN A 1 184 ? -1.983 -0.164 -17.872 1.00 93.94 184 GLN A N 1
ATOM 1484 C CA . GLN A 1 184 ? -1.448 0.491 -19.065 1.00 93.94 184 GLN A CA 1
ATOM 1485 C C . GLN A 1 184 ? -0.720 -0.497 -19.988 1.00 93.94 184 GLN A C 1
ATOM 1487 O O . GLN A 1 184 ? -0.846 -0.377 -21.203 1.00 93.94 184 GLN A O 1
ATOM 1492 N N . LEU A 1 185 ? 0.000 -1.485 -19.441 1.00 93.00 185 LEU A N 1
ATOM 1493 C CA . LEU A 1 185 ? 0.609 -2.553 -20.243 1.00 93.00 185 LEU A CA 1
ATOM 1494 C C . LEU A 1 185 ? -0.437 -3.435 -20.920 1.00 93.00 185 LEU A C 1
ATOM 1496 O O . LEU A 1 185 ? -0.321 -3.694 -22.116 1.00 93.00 185 LEU A O 1
ATOM 1500 N N . HIS A 1 186 ? -1.455 -3.874 -20.177 1.00 93.88 186 HIS A N 1
ATOM 1501 C CA . HIS A 1 186 ? -2.533 -4.702 -20.720 1.00 93.88 186 HIS A CA 1
ATOM 1502 C C . HIS A 1 186 ? -3.347 -3.978 -21.800 1.00 93.88 186 HIS A C 1
ATOM 1504 O O . HIS A 1 186 ? -3.711 -4.594 -22.798 1.00 93.88 186 HIS A O 1
ATOM 1510 N N . ASP A 1 187 ? -3.566 -2.674 -21.636 1.00 93.75 187 ASP A N 1
ATOM 1511 C CA . ASP A 1 187 ? -4.286 -1.828 -22.590 1.00 93.75 187 ASP A CA 1
ATOM 1512 C C . ASP A 1 187 ? -3.419 -1.404 -23.797 1.00 93.75 187 ASP A C 1
ATOM 1514 O O . ASP A 1 187 ? -3.909 -0.760 -24.724 1.00 93.75 187 ASP A O 1
ATOM 1518 N N . GLY A 1 188 ? -2.123 -1.742 -23.807 1.00 90.12 188 GLY A N 1
ATOM 1519 C CA . GLY A 1 188 ? -1.195 -1.419 -24.897 1.00 90.12 188 GLY A CA 1
ATOM 1520 C C . GLY A 1 188 ? -0.612 0.001 -24.859 1.00 90.12 188 GLY A C 1
ATOM 1521 O O . GLY A 1 188 ? 0.086 0.408 -25.789 1.00 90.12 188 GLY A O 1
ATOM 1522 N N . TYR A 1 189 ? -0.824 0.761 -23.782 1.00 91.06 189 TYR A N 1
ATOM 1523 C CA . TYR A 1 189 ? -0.203 2.072 -23.558 1.00 91.06 189 TYR A CA 1
ATOM 1524 C C . TYR A 1 189 ? 1.241 1.932 -23.047 1.00 91.06 189 TYR A C 1
ATOM 1526 O O . TYR A 1 189 ? 1.581 2.357 -21.942 1.00 91.06 189 TYR A O 1
ATOM 1534 N N . VAL A 1 190 ? 2.107 1.351 -23.878 1.00 89.50 190 VAL A N 1
ATOM 1535 C CA . VAL A 1 190 ? 3.477 0.923 -23.528 1.00 89.50 190 VAL A CA 1
ATOM 1536 C C . VAL A 1 190 ? 4.380 2.063 -23.044 1.00 89.50 190 VAL A C 1
ATOM 1538 O O . VAL A 1 190 ? 5.141 1.901 -22.090 1.00 89.50 190 VAL A O 1
ATOM 1541 N N . ASP A 1 191 ? 4.256 3.243 -23.651 1.00 88.25 191 ASP A N 1
ATOM 1542 C CA . ASP A 1 191 ? 5.022 4.426 -23.264 1.00 88.25 191 ASP A CA 1
ATOM 1543 C C . ASP A 1 191 ? 4.568 4.962 -21.898 1.00 88.25 191 ASP A C 1
ATOM 1545 O O . ASP A 1 191 ? 5.400 5.230 -21.037 1.00 88.25 191 ASP A O 1
ATOM 1549 N N . ALA A 1 192 ? 3.256 5.046 -21.652 1.00 88.75 192 ALA A N 1
ATOM 1550 C CA . ALA A 1 192 ? 2.730 5.472 -20.354 1.00 88.75 192 ALA A CA 1
ATOM 1551 C C . ALA A 1 192 ? 3.113 4.480 -19.245 1.00 88.75 192 ALA A C 1
ATOM 1553 O O . ALA A 1 192 ? 3.617 4.901 -18.205 1.00 88.75 192 ALA A O 1
ATOM 1554 N N . ALA A 1 193 ? 2.978 3.179 -19.523 1.00 92.06 193 ALA A N 1
ATOM 1555 C CA . ALA A 1 193 ? 3.358 2.106 -18.616 1.00 92.06 193 ALA A CA 1
ATOM 1556 C C . ALA A 1 193 ? 4.818 2.192 -18.176 1.00 92.06 193 ALA A C 1
ATOM 1558 O O . ALA A 1 193 ? 5.110 2.087 -16.984 1.00 92.06 193 ALA A O 1
ATOM 1559 N N . MET A 1 194 ? 5.743 2.414 -19.117 1.00 90.44 194 MET A N 1
ATOM 1560 C CA . MET A 1 194 ? 7.161 2.582 -18.798 1.00 90.44 194 MET A CA 1
ATOM 1561 C C . MET A 1 194 ? 7.367 3.752 -17.829 1.00 90.44 194 MET A C 1
ATOM 1563 O O . MET A 1 194 ? 8.061 3.602 -16.827 1.00 90.44 194 MET A O 1
ATOM 1567 N N . LYS A 1 195 ? 6.738 4.903 -18.091 1.00 89.50 195 LYS A N 1
ATOM 1568 C CA . LYS A 1 195 ? 6.889 6.113 -17.266 1.00 89.50 195 LYS A CA 1
ATOM 1569 C C . LYS A 1 195 ? 6.324 5.918 -15.866 1.00 89.50 195 LYS A C 1
ATOM 1571 O O . LYS A 1 195 ? 7.020 6.183 -14.893 1.00 89.50 195 LYS A O 1
ATOM 1576 N N . THR A 1 196 ? 5.110 5.376 -15.765 1.00 91.50 196 THR A N 1
ATOM 1577 C CA . THR A 1 196 ? 4.486 5.059 -14.475 1.00 91.50 196 THR A CA 1
ATOM 1578 C C . THR A 1 196 ? 5.304 4.026 -13.695 1.00 91.50 196 THR A C 1
ATOM 1580 O O . THR A 1 196 ? 5.473 4.178 -12.490 1.00 91.50 196 THR A O 1
ATOM 1583 N N . SER A 1 197 ? 5.895 3.033 -14.370 1.00 92.44 197 SER A N 1
ATOM 1584 C CA . SER A 1 197 ? 6.760 2.036 -13.720 1.00 92.44 197 SER A CA 1
ATOM 1585 C C . SER A 1 197 ? 8.035 2.652 -13.138 1.00 92.44 197 SER A C 1
ATOM 1587 O O . SER A 1 197 ? 8.470 2.248 -12.067 1.00 92.44 197 SER A O 1
ATOM 1589 N N . LEU A 1 198 ? 8.630 3.655 -13.795 1.00 89.69 198 LEU A N 1
ATOM 1590 C CA . LEU A 1 198 ? 9.826 4.337 -13.280 1.00 89.69 198 LEU A CA 1
ATOM 1591 C C . LEU A 1 198 ? 9.555 5.118 -11.988 1.00 89.69 198 LEU A C 1
ATOM 1593 O O . LEU A 1 198 ? 10.464 5.276 -11.180 1.00 89.69 198 LEU A O 1
ATOM 1597 N N . HIS A 1 199 ? 8.323 5.580 -11.770 1.00 88.44 199 HIS A N 1
ATOM 1598 C CA . HIS A 1 199 ? 7.941 6.244 -10.520 1.00 88.44 199 HIS A CA 1
ATOM 1599 C C . HIS A 1 199 ? 7.917 5.285 -9.327 1.00 88.44 199 HIS A C 1
ATOM 1601 O O . HIS A 1 199 ? 8.072 5.723 -8.192 1.00 88.44 199 HIS A O 1
ATOM 1607 N N . LEU A 1 200 ? 7.783 3.977 -9.567 1.00 90.50 200 LEU A N 1
ATOM 1608 C CA . LEU A 1 200 ? 7.743 2.971 -8.505 1.00 90.50 200 LEU A CA 1
ATOM 1609 C C . LEU A 1 200 ? 9.068 2.829 -7.750 1.00 90.50 200 LEU A C 1
ATOM 1611 O O . LEU A 1 200 ? 9.065 2.300 -6.644 1.00 90.50 200 LEU A O 1
ATOM 1615 N N . ILE A 1 201 ? 10.175 3.337 -8.304 1.00 89.44 201 ILE A N 1
ATOM 1616 C CA . ILE A 1 201 ? 11.502 3.309 -7.668 1.00 89.44 201 ILE A CA 1
ATOM 1617 C C . ILE A 1 201 ? 11.481 4.009 -6.297 1.00 89.44 201 ILE A C 1
ATOM 1619 O O . ILE A 1 201 ? 12.156 3.553 -5.382 1.00 89.44 201 ILE A O 1
ATOM 1623 N N . ASP A 1 202 ? 10.665 5.055 -6.124 1.00 87.50 202 ASP A N 1
ATOM 1624 C CA . ASP A 1 202 ? 10.555 5.813 -4.865 1.00 87.50 202 ASP A CA 1
ATOM 1625 C C . ASP A 1 202 ? 9.665 5.123 -3.797 1.00 87.50 202 ASP A C 1
ATOM 1627 O O . ASP A 1 202 ? 9.411 5.687 -2.720 1.00 87.50 202 ASP A O 1
ATOM 1631 N N . TYR A 1 203 ? 9.153 3.922 -4.103 1.00 89.50 203 TYR A N 1
ATOM 1632 C CA . TYR A 1 203 ? 8.230 3.138 -3.273 1.00 89.50 203 TYR A CA 1
ATOM 1633 C C . TYR A 1 203 ? 8.765 1.738 -2.917 1.00 89.50 203 TYR A C 1
ATOM 1635 O O . TYR A 1 203 ? 7.978 0.847 -2.584 1.00 89.50 203 TYR A O 1
ATOM 1643 N N . ASP A 1 204 ? 10.087 1.559 -2.933 1.00 87.44 204 ASP A N 1
ATOM 1644 C CA . ASP A 1 204 ? 10.793 0.353 -2.464 1.00 87.44 204 ASP A CA 1
ATOM 1645 C C . ASP A 1 204 ? 10.488 -0.011 -0.996 1.00 87.44 204 ASP A C 1
ATOM 1647 O O . ASP A 1 204 ? 10.529 -1.175 -0.612 1.00 87.44 204 ASP A O 1
ATOM 1651 N N . ASP A 1 205 ? 10.087 0.974 -0.193 1.00 87.00 205 ASP A N 1
ATOM 1652 C CA . ASP A 1 205 ? 9.556 0.790 1.162 1.00 87.00 205 ASP A CA 1
ATOM 1653 C C . ASP A 1 205 ? 8.265 -0.060 1.228 1.00 87.00 205 ASP A C 1
ATOM 1655 O O . ASP A 1 205 ? 7.949 -0.645 2.268 1.00 87.00 205 ASP A O 1
ATOM 1659 N N . TYR A 1 206 ? 7.455 -0.061 0.162 1.00 88.31 206 TYR A N 1
ATOM 1660 C CA . TYR A 1 206 ? 6.112 -0.654 0.153 1.00 88.31 206 TYR A CA 1
ATOM 1661 C C . TYR A 1 206 ? 5.998 -1.866 -0.759 1.00 88.31 206 TYR A C 1
ATOM 1663 O O . TYR A 1 206 ? 5.238 -2.777 -0.435 1.00 88.31 206 TYR A O 1
ATOM 1671 N N . ILE A 1 207 ? 6.702 -1.870 -1.885 1.00 90.44 207 ILE A N 1
ATOM 1672 C CA . ILE A 1 207 ? 6.659 -2.935 -2.887 1.00 90.44 207 ILE A CA 1
ATOM 1673 C C . ILE A 1 207 ? 8.059 -3.525 -2.983 1.00 90.44 207 ILE A C 1
ATOM 1675 O O . ILE A 1 207 ? 9.042 -2.786 -2.942 1.00 90.44 207 ILE A O 1
ATOM 1679 N N . ASP A 1 208 ? 8.143 -4.845 -3.121 1.00 90.38 208 ASP A N 1
ATOM 1680 C CA . ASP A 1 208 ? 9.426 -5.525 -3.198 1.00 90.38 208 ASP A CA 1
ATOM 1681 C C . ASP A 1 208 ? 10.230 -5.011 -4.396 1.00 90.38 208 ASP A C 1
ATOM 1683 O O . ASP A 1 208 ? 9.721 -4.847 -5.510 1.00 90.38 208 ASP A O 1
ATOM 1687 N N . SER A 1 209 ? 11.513 -4.726 -4.162 1.00 91.31 209 SER A N 1
ATOM 1688 C CA . SER A 1 209 ? 12.373 -4.136 -5.190 1.00 91.31 209 SER A CA 1
ATOM 1689 C C . SER A 1 209 ? 12.473 -5.021 -6.435 1.00 91.31 209 SER A C 1
ATOM 1691 O O . SER A 1 209 ? 12.564 -4.496 -7.542 1.00 91.31 209 SER A O 1
ATOM 1693 N N . GLU A 1 210 ? 12.417 -6.348 -6.271 1.00 91.44 210 GLU A N 1
ATOM 1694 C CA . GLU A 1 210 ? 12.378 -7.300 -7.386 1.00 91.44 210 GLU A CA 1
ATOM 1695 C C . GLU A 1 210 ? 11.171 -7.038 -8.299 1.00 91.44 210 GLU A C 1
ATOM 1697 O O . GLU A 1 210 ? 11.355 -6.807 -9.494 1.00 91.44 210 GLU A O 1
ATOM 1702 N N . ASP A 1 211 ? 9.959 -6.954 -7.744 1.00 91.62 211 ASP A N 1
ATOM 1703 C CA . ASP A 1 211 ? 8.732 -6.702 -8.510 1.00 91.62 211 ASP A CA 1
ATOM 1704 C C . ASP A 1 211 ? 8.766 -5.356 -9.239 1.00 91.62 211 ASP A C 1
ATOM 1706 O O . ASP A 1 211 ? 8.336 -5.253 -10.394 1.00 91.62 211 ASP A O 1
ATOM 1710 N N . ILE A 1 212 ? 9.306 -4.320 -8.586 1.00 93.81 212 ILE A N 1
ATOM 1711 C CA . ILE A 1 212 ? 9.469 -2.990 -9.182 1.00 93.81 212 ILE A CA 1
ATOM 1712 C C . ILE A 1 212 ? 10.371 -3.076 -10.419 1.00 93.81 212 ILE A C 1
ATOM 1714 O O . ILE A 1 212 ? 9.985 -2.631 -11.504 1.00 93.81 212 ILE A O 1
ATOM 1718 N N . TYR A 1 213 ? 11.568 -3.656 -10.288 1.00 93.62 213 TYR A N 1
ATOM 1719 C CA . TYR A 1 213 ? 12.518 -3.716 -11.400 1.00 93.62 213 TYR A CA 1
ATOM 1720 C C . TYR A 1 213 ? 12.098 -4.708 -12.491 1.00 93.62 213 TYR A C 1
ATOM 1722 O O . TYR A 1 213 ? 12.354 -4.436 -13.666 1.00 93.62 213 TYR A O 1
ATOM 1730 N N . CYS A 1 214 ? 11.394 -5.792 -12.154 1.00 93.19 214 CYS A N 1
ATOM 1731 C CA . CYS A 1 214 ? 10.778 -6.696 -13.126 1.00 93.19 214 CYS A CA 1
ATOM 1732 C C . CYS A 1 214 ? 9.732 -5.972 -13.979 1.00 93.19 214 CYS A C 1
ATOM 1734 O O . CYS A 1 214 ? 9.766 -6.062 -15.210 1.00 93.19 214 CYS A O 1
ATOM 1736 N N . LEU A 1 215 ? 8.852 -5.183 -13.353 1.00 94.25 215 LEU A N 1
ATOM 1737 C CA . LEU A 1 215 ? 7.851 -4.391 -14.065 1.00 94.25 215 LEU A CA 1
ATOM 1738 C C . LEU A 1 215 ? 8.497 -3.309 -14.945 1.00 94.25 215 LEU A C 1
ATOM 1740 O O . LEU A 1 215 ? 8.115 -3.155 -16.106 1.00 94.25 215 LEU A O 1
ATOM 1744 N N . ILE A 1 216 ? 9.521 -2.608 -14.441 1.00 93.69 216 ILE A N 1
ATOM 1745 C CA . ILE A 1 216 ? 10.292 -1.630 -15.229 1.00 93.69 216 ILE A CA 1
ATOM 1746 C C . ILE A 1 216 ? 10.978 -2.307 -16.419 1.00 93.69 216 ILE A C 1
ATOM 1748 O O . ILE A 1 216 ? 10.938 -1.771 -17.529 1.00 93.69 216 ILE A O 1
ATOM 1752 N N . GLY A 1 217 ? 11.607 -3.466 -16.210 1.00 92.88 217 GLY A N 1
ATOM 1753 C CA . GLY A 1 217 ? 12.275 -4.239 -17.254 1.00 92.88 217 GLY A CA 1
ATOM 1754 C C . GLY A 1 217 ? 11.299 -4.666 -18.347 1.00 92.88 217 GLY A C 1
ATOM 1755 O O . GLY A 1 217 ? 11.548 -4.412 -19.527 1.00 92.88 217 GLY A O 1
ATOM 1756 N N . LEU A 1 218 ? 10.147 -5.217 -17.957 1.00 93.38 218 LEU A N 1
ATOM 1757 C CA . LEU A 1 218 ? 9.091 -5.632 -18.876 1.00 93.38 218 LEU A CA 1
ATOM 1758 C C . LEU A 1 218 ? 8.517 -4.443 -19.656 1.00 93.38 218 LEU A C 1
ATOM 1760 O O . LEU A 1 218 ? 8.509 -4.470 -20.887 1.00 93.38 218 LEU A O 1
ATOM 1764 N N . ALA A 1 219 ? 8.123 -3.364 -18.975 1.00 92.81 219 ALA A N 1
ATOM 1765 C CA . ALA A 1 219 ? 7.586 -2.172 -19.627 1.00 92.81 219 ALA A CA 1
ATOM 1766 C C . ALA A 1 219 ? 8.605 -1.515 -20.574 1.00 92.81 219 ALA A C 1
ATOM 1768 O O . ALA A 1 219 ? 8.261 -1.108 -21.685 1.00 92.81 219 ALA A O 1
ATOM 1769 N N . SER A 1 220 ? 9.880 -1.466 -20.178 1.00 91.00 220 SER A N 1
ATOM 1770 C CA . SER A 1 220 ? 10.961 -0.924 -21.011 1.00 91.00 220 SER A CA 1
ATOM 1771 C C . SER A 1 220 ? 11.264 -1.808 -22.222 1.00 91.00 220 SER A C 1
ATOM 1773 O O . SER A 1 220 ? 11.579 -1.284 -23.290 1.00 91.00 220 SER A O 1
ATOM 1775 N N . CYS A 1 221 ? 11.166 -3.133 -22.076 1.00 90.38 221 CYS A N 1
ATOM 1776 C CA . CYS A 1 221 ? 11.356 -4.087 -23.168 1.00 90.38 221 CYS A CA 1
ATOM 1777 C C . CYS A 1 221 ? 10.262 -3.932 -24.232 1.00 90.38 221 CYS A C 1
ATOM 1779 O O . CYS A 1 221 ? 10.569 -3.802 -25.418 1.00 90.38 221 CYS A O 1
ATOM 1781 N N . VAL A 1 222 ? 8.998 -3.850 -23.800 1.00 90.00 222 VAL A N 1
ATOM 1782 C CA . VAL A 1 222 ? 7.847 -3.661 -24.695 1.00 90.00 222 VAL A CA 1
ATOM 1783 C C . VAL A 1 222 ? 7.876 -2.278 -25.362 1.00 90.00 222 VAL A C 1
ATOM 1785 O O . VAL A 1 222 ? 7.571 -2.164 -26.545 1.00 90.00 222 VAL A O 1
ATOM 1788 N N . ASN A 1 223 ? 8.323 -1.232 -24.659 1.00 88.75 223 ASN A N 1
ATOM 1789 C CA . ASN A 1 223 ? 8.513 0.102 -25.244 1.00 88.75 223 ASN A CA 1
ATOM 1790 C C . ASN A 1 223 ? 9.795 0.226 -26.106 1.00 88.75 223 ASN A C 1
ATOM 1792 O O . ASN A 1 223 ? 10.151 1.320 -26.546 1.00 88.75 223 ASN A O 1
ATOM 1796 N N . HIS A 1 224 ? 10.537 -0.869 -26.315 1.00 87.56 224 HIS A N 1
ATOM 1797 C CA . HIS A 1 224 ? 11.816 -0.910 -27.039 1.00 87.56 224 HIS A CA 1
ATOM 1798 C C . HIS A 1 224 ? 12.899 0.046 -26.501 1.00 87.56 224 HIS A C 1
ATOM 1800 O O . HIS A 1 224 ? 13.833 0.423 -27.215 1.00 87.56 224 HIS A O 1
ATOM 1806 N N . ASN A 1 225 ? 12.820 0.429 -25.225 1.00 86.50 225 ASN A N 1
ATOM 1807 C CA . ASN A 1 225 ? 13.844 1.225 -24.561 1.00 86.50 225 ASN A CA 1
ATOM 1808 C C . ASN A 1 225 ? 14.855 0.309 -23.858 1.00 86.50 225 ASN A C 1
ATOM 1810 O O . ASN A 1 225 ? 14.859 0.139 -22.635 1.00 86.50 225 ASN A O 1
ATOM 1814 N N . PHE A 1 226 ? 15.742 -0.290 -24.653 1.00 87.62 226 PHE A N 1
ATOM 1815 C CA . PHE A 1 226 ? 16.700 -1.285 -24.167 1.00 87.62 226 PHE A CA 1
ATOM 1816 C C . PHE A 1 226 ? 17.756 -0.713 -23.211 1.00 87.62 226 PHE A C 1
ATOM 1818 O O . PHE A 1 226 ? 18.300 -1.463 -22.404 1.00 87.62 226 PHE A O 1
ATOM 1825 N N . LYS A 1 227 ? 18.017 0.605 -23.227 1.00 88.00 227 LYS A N 1
ATOM 1826 C CA . LYS A 1 227 ? 18.896 1.241 -22.230 1.00 88.00 227 LYS A CA 1
ATOM 1827 C C . LYS A 1 227 ? 18.294 1.192 -20.825 1.00 88.00 227 LYS A C 1
ATOM 1829 O O . LYS A 1 227 ? 19.004 0.865 -19.877 1.00 88.00 227 LYS A O 1
ATOM 1834 N N . LEU A 1 228 ? 17.011 1.529 -20.676 1.00 88.00 228 LEU A N 1
ATOM 1835 C CA . LEU A 1 228 ? 16.328 1.445 -19.380 1.00 88.00 228 LEU A CA 1
ATOM 1836 C C . LEU A 1 228 ? 16.123 -0.009 -18.956 1.00 88.00 228 LEU A C 1
ATOM 1838 O O . LEU A 1 228 ? 16.378 -0.339 -17.802 1.00 88.00 228 LEU A O 1
ATOM 1842 N N . CYS A 1 229 ? 15.778 -0.879 -19.908 1.00 90.88 229 CYS A N 1
ATOM 1843 C CA . CYS A 1 229 ? 15.680 -2.317 -19.674 1.00 90.88 229 CYS A CA 1
ATOM 1844 C C . CYS A 1 229 ? 16.998 -2.883 -19.114 1.00 90.88 229 CYS A C 1
ATOM 1846 O O . CYS A 1 229 ? 17.004 -3.500 -18.055 1.00 90.88 229 CYS A O 1
ATOM 1848 N N . SER A 1 230 ? 18.140 -2.585 -19.746 1.00 91.69 230 SER A N 1
ATOM 1849 C CA . SER A 1 230 ? 19.458 -3.039 -19.276 1.00 91.69 230 SER A CA 1
ATOM 1850 C C . SER A 1 230 ? 19.788 -2.537 -17.870 1.00 91.69 230 SER A C 1
ATOM 1852 O O . SER A 1 230 ? 20.287 -3.305 -17.053 1.00 91.69 230 SER A O 1
ATOM 1854 N N . LYS A 1 231 ? 19.453 -1.281 -17.544 1.00 91.44 231 LYS A N 1
ATOM 1855 C CA . LYS A 1 231 ? 19.622 -0.756 -16.181 1.00 91.44 231 LYS A CA 1
ATOM 1856 C C . LYS A 1 231 ? 18.776 -1.509 -15.153 1.00 91.44 231 LYS A C 1
ATOM 1858 O O . LYS A 1 231 ? 19.262 -1.737 -14.051 1.00 91.44 231 LYS A O 1
ATOM 1863 N N . ALA A 1 232 ? 17.545 -1.884 -15.503 1.00 92.25 232 ALA A N 1
ATOM 1864 C CA . ALA A 1 232 ? 16.680 -2.668 -14.626 1.00 92.25 232 ALA A CA 1
ATOM 1865 C C . ALA A 1 232 ? 17.259 -4.071 -14.376 1.00 92.25 232 ALA A C 1
ATOM 1867 O O . ALA A 1 232 ? 17.352 -4.481 -13.225 1.00 92.25 232 ALA A O 1
ATOM 1868 N N . PHE A 1 233 ? 17.752 -4.752 -15.417 1.00 91.19 233 PHE A N 1
ATOM 1869 C CA . PHE A 1 233 ? 18.431 -6.048 -15.275 1.00 91.19 233 PHE A CA 1
ATOM 1870 C C . PHE A 1 233 ? 19.694 -5.964 -14.411 1.00 91.19 233 PHE A C 1
ATOM 1872 O O . PHE A 1 233 ? 19.852 -6.766 -13.500 1.00 91.19 233 PHE A O 1
ATOM 1879 N N . ILE A 1 234 ? 20.539 -4.944 -14.601 1.00 90.94 234 ILE A N 1
ATOM 1880 C CA . ILE A 1 234 ? 21.714 -4.723 -13.737 1.00 90.94 234 ILE A CA 1
ATOM 1881 C C . ILE A 1 234 ? 21.290 -4.562 -12.271 1.00 90.94 234 ILE A C 1
ATOM 1883 O O . ILE A 1 234 ? 21.961 -5.064 -11.371 1.00 90.94 234 ILE A O 1
ATOM 1887 N N . LYS A 1 235 ? 20.173 -3.868 -12.016 1.00 91.25 235 LYS A N 1
ATOM 1888 C CA . LYS A 1 235 ? 19.640 -3.724 -10.660 1.00 91.25 235 LYS A CA 1
ATOM 1889 C C . LYS A 1 235 ? 19.147 -5.053 -10.100 1.00 91.25 235 LYS A C 1
ATOM 1891 O O . LYS A 1 235 ? 19.569 -5.386 -8.999 1.00 91.25 235 LYS A O 1
ATOM 1896 N N . LEU A 1 236 ? 18.370 -5.826 -10.860 1.00 90.31 236 LEU A N 1
ATOM 1897 C CA . LEU A 1 236 ? 17.935 -7.176 -10.473 1.00 90.31 236 LEU A CA 1
ATOM 1898 C C . LEU A 1 236 ? 19.124 -8.088 -10.141 1.00 90.31 236 LEU A C 1
ATOM 1900 O O . LEU A 1 236 ? 19.119 -8.773 -9.125 1.00 90.31 236 LEU A O 1
ATOM 1904 N N . GLU A 1 237 ? 20.189 -8.042 -10.940 1.00 88.31 237 GLU A N 1
ATOM 1905 C CA . GLU A 1 237 ? 21.403 -8.828 -10.700 1.00 88.31 237 GLU A CA 1
ATOM 1906 C C . GLU A 1 237 ? 22.168 -8.395 -9.443 1.00 88.31 237 GLU A C 1
ATOM 1908 O O . GLU A 1 237 ? 22.832 -9.215 -8.812 1.00 88.31 237 GLU A O 1
ATOM 1913 N N . SER A 1 238 ? 22.068 -7.118 -9.068 1.00 89.00 238 SER A N 1
ATOM 1914 C CA . SER A 1 238 ? 22.712 -6.565 -7.872 1.00 89.00 238 SER A CA 1
ATOM 1915 C C . SER A 1 238 ? 21.917 -6.755 -6.576 1.00 89.00 238 SER A C 1
ATOM 1917 O O . SER A 1 238 ? 22.429 -6.419 -5.512 1.00 89.00 238 SER A O 1
ATOM 1919 N N . LEU A 1 239 ? 20.672 -7.242 -6.637 1.00 87.25 239 LEU A N 1
ATOM 1920 C CA . LEU A 1 239 ? 19.840 -7.415 -5.446 1.00 87.25 239 LEU A CA 1
ATOM 1921 C C . LEU A 1 239 ? 20.247 -8.672 -4.672 1.00 87.25 239 LEU A C 1
ATOM 1923 O O . LEU A 1 239 ? 20.008 -9.798 -5.116 1.00 87.25 239 LEU A O 1
ATOM 1927 N N . ASP A 1 240 ? 20.805 -8.472 -3.478 1.00 80.12 240 ASP A N 1
ATOM 1928 C CA . ASP A 1 240 ? 21.227 -9.543 -2.565 1.00 80.12 240 ASP A CA 1
ATOM 1929 C C . ASP A 1 240 ? 20.064 -10.365 -1.991 1.00 80.12 240 ASP A C 1
ATOM 1931 O O . ASP A 1 240 ? 20.272 -11.493 -1.553 1.00 80.12 240 ASP A O 1
ATOM 1935 N N . SER A 1 241 ? 18.840 -9.832 -2.040 1.00 79.12 241 SER A N 1
ATOM 1936 C CA . SER A 1 241 ? 17.616 -10.503 -1.587 1.00 79.12 241 SER A CA 1
ATOM 1937 C C . SER A 1 241 ? 17.188 -11.674 -2.476 1.00 79.12 241 SER A C 1
ATOM 1939 O O . SER A 1 241 ? 16.394 -12.505 -2.045 1.00 79.12 241 SER A O 1
ATOM 1941 N N . ILE A 1 242 ? 17.683 -11.733 -3.715 1.00 81.56 242 ILE A N 1
ATOM 1942 C CA . ILE A 1 242 ? 17.282 -12.728 -4.712 1.00 81.56 242 ILE A CA 1
ATOM 1943 C C . ILE A 1 242 ? 18.179 -13.964 -4.608 1.00 81.56 242 ILE A C 1
ATOM 1945 O O . ILE A 1 242 ? 19.405 -13.860 -4.528 1.00 81.56 242 ILE A O 1
ATOM 1949 N N . GLU A 1 243 ? 17.567 -15.147 -4.669 1.00 86.69 243 GLU A N 1
ATOM 1950 C CA . GLU A 1 243 ? 18.279 -16.425 -4.695 1.00 86.69 243 GLU A CA 1
ATOM 1951 C C . GLU A 1 243 ? 19.272 -16.510 -5.862 1.00 86.69 243 GLU A C 1
ATOM 1953 O O . GLU A 1 243 ? 19.020 -16.044 -6.978 1.00 86.69 243 GLU A O 1
ATOM 1958 N N . SER A 1 244 ? 20.412 -17.170 -5.628 1.00 82.75 244 SER A N 1
ATOM 1959 C CA . SER A 1 244 ? 21.477 -17.260 -6.633 1.00 82.75 244 SER A CA 1
ATOM 1960 C C . SER A 1 244 ? 21.037 -17.947 -7.933 1.00 82.75 244 SER A C 1
ATOM 1962 O O . SER A 1 244 ? 21.672 -17.714 -8.961 1.00 82.75 244 SER A O 1
ATOM 1964 N N . GLU A 1 245 ? 20.022 -18.809 -7.897 1.00 87.25 245 GLU A N 1
ATOM 1965 C CA . GLU A 1 245 ? 19.475 -19.479 -9.081 1.00 87.25 245 GLU A CA 1
ATOM 1966 C C . GLU A 1 245 ? 18.672 -18.499 -9.945 1.00 87.25 245 GLU A C 1
ATOM 1968 O O . GLU A 1 245 ? 19.051 -18.251 -11.088 1.00 87.25 245 GLU A O 1
ATOM 1973 N N . LYS A 1 246 ? 17.691 -17.802 -9.356 1.00 86.94 246 LYS A N 1
ATOM 1974 C CA . LYS A 1 246 ? 16.930 -16.737 -10.033 1.00 86.94 246 LYS A CA 1
ATOM 1975 C C . LYS A 1 246 ? 17.828 -15.630 -10.590 1.00 86.94 246 LYS A C 1
ATOM 1977 O O . LYS A 1 246 ? 17.590 -15.116 -11.680 1.00 86.94 246 LYS A O 1
ATOM 1982 N N . ARG A 1 247 ? 18.913 -15.281 -9.887 1.00 88.19 247 ARG A N 1
ATOM 1983 C CA . ARG A 1 247 ? 19.896 -14.303 -10.384 1.00 88.19 247 ARG A CA 1
ATOM 1984 C C . ARG A 1 247 ? 20.569 -14.761 -11.682 1.00 88.19 247 ARG A C 1
ATOM 1986 O O . ARG A 1 247 ? 20.769 -13.945 -12.580 1.00 88.19 247 ARG A O 1
ATOM 1993 N N . LYS A 1 248 ? 20.890 -16.054 -11.806 1.00 88.81 248 LYS A N 1
ATOM 1994 C CA . LYS A 1 248 ? 21.424 -16.627 -13.054 1.00 88.81 248 LYS A CA 1
ATOM 1995 C C . LYS A 1 248 ? 20.375 -16.612 -14.162 1.00 88.81 248 LYS A C 1
ATOM 1997 O O . LYS A 1 248 ? 20.726 -16.340 -15.306 1.00 88.81 248 LYS A O 1
ATOM 2002 N N . ASP A 1 249 ? 19.106 -16.842 -13.839 1.00 91.06 249 ASP A N 1
ATOM 2003 C CA . ASP A 1 249 ? 18.021 -16.758 -14.822 1.00 91.06 249 ASP A CA 1
ATOM 2004 C C . ASP A 1 249 ? 17.870 -15.340 -15.380 1.00 91.06 249 ASP A C 1
ATOM 2006 O O . ASP A 1 249 ? 17.794 -15.170 -16.600 1.00 91.06 249 ASP A O 1
ATOM 2010 N N . TYR A 1 250 ? 17.932 -14.311 -14.525 1.00 91.19 250 TYR A N 1
ATOM 2011 C CA . TYR A 1 250 ? 17.943 -12.915 -14.972 1.00 91.19 250 TYR A CA 1
ATOM 2012 C C . TYR A 1 250 ? 19.149 -12.602 -15.867 1.00 91.19 250 TYR A C 1
ATOM 2014 O O . TYR A 1 250 ? 18.971 -11.970 -16.908 1.00 91.19 250 TYR A O 1
ATOM 2022 N N . GLN A 1 251 ? 20.343 -13.100 -15.528 1.00 88.44 251 GLN A N 1
ATOM 2023 C CA . GLN A 1 251 ? 21.547 -12.948 -16.360 1.00 88.44 251 GLN A CA 1
ATOM 2024 C C . GLN A 1 251 ? 21.387 -13.621 -17.728 1.00 88.44 251 GLN A C 1
ATOM 2026 O O . GLN A 1 251 ? 21.659 -13.013 -18.765 1.00 88.44 251 GLN A O 1
ATOM 2031 N N . ASN A 1 252 ? 20.906 -14.865 -17.752 1.00 90.69 252 ASN A N 1
ATOM 2032 C CA . ASN A 1 252 ? 20.667 -15.611 -18.986 1.00 90.69 252 ASN A CA 1
ATOM 2033 C C . ASN A 1 252 ? 19.630 -14.899 -19.869 1.00 90.69 252 ASN A C 1
ATOM 2035 O O . ASN A 1 252 ? 19.824 -14.762 -21.083 1.00 90.69 252 ASN A O 1
ATOM 2039 N N . LEU A 1 253 ? 18.554 -14.394 -19.259 1.00 91.06 253 LEU A N 1
ATOM 2040 C CA . LEU A 1 253 ? 17.525 -13.625 -19.948 1.00 91.06 253 LEU A CA 1
ATOM 2041 C C . LEU A 1 253 ? 18.100 -12.321 -20.515 1.00 91.06 253 LEU A C 1
ATOM 2043 O O . LEU A 1 253 ? 17.899 -12.039 -21.699 1.00 91.06 253 LEU A O 1
ATOM 2047 N N . ALA A 1 254 ? 18.874 -11.574 -19.724 1.00 90.50 254 ALA A N 1
ATOM 2048 C CA . ALA A 1 254 ? 19.541 -10.351 -20.155 1.00 90.50 254 ALA A CA 1
ATOM 2049 C C . ALA A 1 254 ? 20.445 -10.604 -21.372 1.00 90.50 254 ALA A C 1
ATOM 2051 O O . ALA A 1 254 ? 20.327 -9.904 -22.378 1.00 90.50 254 ALA A O 1
ATOM 2052 N N . VAL A 1 255 ? 21.285 -11.644 -21.339 1.00 89.69 255 VAL A N 1
ATOM 2053 C CA . VAL A 1 255 ? 22.132 -12.026 -22.483 1.00 89.69 255 VAL A CA 1
ATOM 2054 C C . VAL A 1 255 ? 21.275 -12.321 -23.715 1.00 89.69 255 VAL A C 1
ATOM 2056 O O . VAL A 1 255 ? 21.517 -11.754 -24.781 1.00 89.69 255 VAL A O 1
ATOM 2059 N N . SER A 1 256 ? 20.220 -13.130 -23.574 1.00 90.25 256 SER A N 1
ATOM 2060 C CA . SER A 1 256 ? 19.352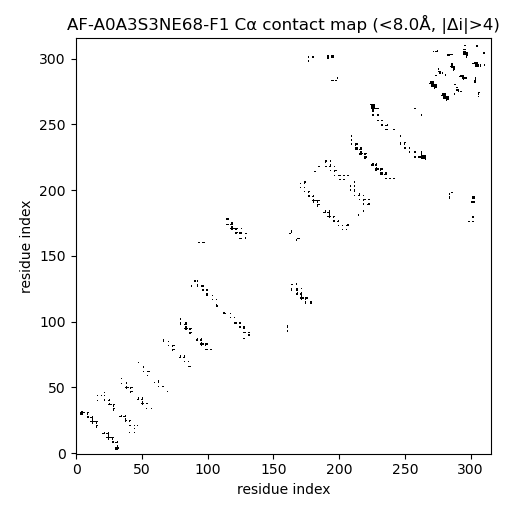 -13.507 -24.698 1.00 90.25 256 SER A CA 1
ATOM 2061 C C . SER A 1 256 ? 18.676 -12.306 -25.381 1.00 90.25 256 SER A C 1
ATOM 2063 O O . SER A 1 256 ? 18.527 -12.290 -26.609 1.00 90.25 256 SER A O 1
ATOM 2065 N N . ILE A 1 257 ? 18.304 -11.287 -24.598 1.00 89.44 257 ILE A N 1
ATOM 2066 C CA . ILE A 1 257 ? 17.672 -10.059 -25.081 1.00 89.44 257 ILE A CA 1
ATOM 2067 C C . ILE A 1 257 ? 18.729 -9.146 -25.704 1.00 89.44 257 ILE A C 1
ATOM 2069 O O . ILE A 1 257 ? 18.586 -8.739 -26.858 1.00 89.44 257 ILE A O 1
ATOM 2073 N N . PHE A 1 258 ? 19.809 -8.842 -24.979 1.00 90.94 258 PHE A N 1
ATOM 2074 C CA . PHE A 1 258 ? 20.765 -7.806 -25.378 1.00 90.94 258 PHE A CA 1
ATOM 2075 C C . PHE A 1 258 ? 21.765 -8.252 -26.451 1.00 90.94 258 PHE A C 1
ATOM 2077 O O . PHE A 1 258 ? 22.319 -7.398 -27.143 1.00 90.94 258 PHE A O 1
ATOM 2084 N N . THR A 1 259 ? 21.948 -9.561 -26.673 1.00 89.31 259 THR A N 1
ATOM 2085 C CA . THR A 1 259 ? 22.647 -10.063 -27.871 1.00 89.31 259 THR A CA 1
ATOM 2086 C C . THR A 1 259 ? 21.876 -9.729 -29.153 1.00 89.31 259 THR A C 1
ATOM 2088 O O . THR A 1 259 ? 22.489 -9.435 -30.177 1.00 89.31 259 THR A O 1
ATOM 2091 N N . LYS A 1 260 ? 20.536 -9.738 -29.112 1.00 88.12 260 LYS A N 1
ATOM 2092 C CA . LYS A 1 260 ? 19.683 -9.397 -30.265 1.00 88.12 260 LYS A CA 1
ATOM 2093 C C . LYS A 1 260 ? 19.409 -7.897 -30.361 1.00 88.12 260 LYS A C 1
ATOM 2095 O O . LYS A 1 260 ? 19.383 -7.343 -31.457 1.00 88.12 260 LYS A O 1
ATOM 2100 N N . TYR A 1 261 ? 19.217 -7.244 -29.217 1.00 85.25 261 TYR A N 1
ATOM 2101 C CA . TYR A 1 261 ? 18.821 -5.844 -29.119 1.00 85.25 261 TYR A CA 1
ATOM 2102 C C . TYR A 1 261 ? 19.825 -5.063 -28.266 1.00 85.25 261 TYR A C 1
ATOM 2104 O O . TYR A 1 261 ? 19.711 -5.053 -27.040 1.00 85.25 261 TYR A O 1
ATOM 2112 N N . PRO A 1 262 ? 20.816 -4.386 -28.873 1.00 83.19 262 PRO A N 1
ATOM 2113 C CA . PRO A 1 262 ? 21.819 -3.668 -28.102 1.00 83.19 262 PRO A CA 1
ATOM 2114 C C . PRO A 1 262 ? 21.168 -2.543 -27.274 1.00 83.19 262 PRO A C 1
ATOM 2116 O O . PRO A 1 262 ? 20.250 -1.881 -27.773 1.00 83.19 262 PRO A O 1
ATOM 2119 N N . PRO A 1 263 ? 21.657 -2.267 -26.048 1.00 79.19 263 PRO A N 1
ATOM 2120 C CA . PRO A 1 263 ? 21.101 -1.266 -25.136 1.00 79.19 263 PRO A CA 1
ATOM 2121 C C . PRO A 1 263 ? 21.407 0.162 -25.610 1.00 79.19 263 PRO A C 1
ATOM 2123 O O . PRO A 1 263 ? 22.229 0.885 -25.048 1.00 79.19 263 PRO A O 1
ATOM 2126 N N . ARG A 1 264 ? 20.751 0.572 -26.694 1.00 77.19 264 ARG A N 1
ATOM 2127 C CA . ARG A 1 264 ? 20.804 1.927 -27.246 1.00 77.19 264 ARG A CA 1
ATOM 2128 C C . ARG A 1 264 ? 19.618 2.734 -26.731 1.00 77.19 264 ARG A C 1
ATOM 2130 O O . ARG A 1 264 ? 18.560 2.184 -26.430 1.00 77.19 264 ARG A O 1
ATOM 2137 N N . GLU A 1 265 ? 19.804 4.047 -26.623 1.00 65.50 265 GLU A N 1
ATOM 2138 C CA . GLU A 1 265 ? 18.689 4.953 -26.347 1.00 65.50 265 GLU A CA 1
ATOM 2139 C C . GLU A 1 265 ? 17.689 4.903 -27.498 1.00 65.50 265 GLU A C 1
ATOM 2141 O O . GLU A 1 265 ? 18.072 4.969 -28.670 1.00 65.50 265 GLU A O 1
ATOM 2146 N N . SER A 1 266 ? 16.404 4.788 -27.158 1.00 66.88 266 SER A N 1
ATOM 2147 C CA . SER A 1 266 ? 15.347 4.949 -28.148 1.00 66.88 266 SER A CA 1
ATOM 2148 C C . SER A 1 266 ? 15.399 6.370 -28.709 1.00 66.88 266 SER A C 1
ATOM 2150 O O . SER A 1 266 ? 15.491 7.343 -27.960 1.00 66.88 266 SER A O 1
ATOM 2152 N N . LYS A 1 267 ? 15.326 6.502 -30.037 1.00 59.50 267 LYS A N 1
ATOM 2153 C CA . LYS A 1 267 ? 15.290 7.810 -30.715 1.00 59.50 267 LYS A CA 1
ATOM 2154 C C . LYS A 1 267 ? 13.989 8.576 -30.441 1.00 59.50 267 LYS A C 1
ATOM 2156 O O . LYS A 1 267 ? 13.971 9.793 -30.577 1.00 59.50 267 LYS A O 1
ATOM 2161 N N . ASN A 1 268 ? 12.938 7.878 -30.006 1.00 57.97 268 ASN A N 1
ATOM 2162 C CA . ASN A 1 268 ? 11.601 8.427 -29.759 1.00 57.97 268 ASN A CA 1
ATOM 2163 C C . ASN A 1 268 ? 11.393 8.780 -28.283 1.00 57.97 268 ASN A C 1
ATOM 2165 O O . ASN A 1 268 ? 10.335 8.541 -27.709 1.00 57.97 268 ASN A O 1
ATOM 2169 N N . MET A 1 269 ? 12.437 9.294 -27.642 1.00 66.44 269 MET A N 1
ATOM 2170 C CA . MET A 1 269 ? 12.376 9.660 -26.240 1.00 66.44 269 MET A CA 1
ATOM 2171 C C . MET A 1 269 ? 11.744 11.044 -26.116 1.00 66.44 269 MET A C 1
ATOM 2173 O O . MET A 1 269 ? 12.391 12.054 -26.398 1.00 66.44 269 MET A O 1
ATOM 2177 N N . SER A 1 270 ? 10.467 11.074 -25.741 1.00 73.81 270 SER A N 1
ATOM 2178 C CA . SER A 1 270 ? 9.713 12.304 -25.517 1.00 73.81 270 SER A CA 1
ATOM 2179 C C . SER A 1 270 ? 10.403 13.166 -24.459 1.00 73.81 270 SER A C 1
ATOM 2181 O O . SER A 1 270 ? 10.697 12.719 -23.348 1.00 73.81 270 SER A O 1
ATOM 2183 N N . LYS A 1 271 ? 10.703 14.411 -24.830 1.00 82.00 271 LYS A N 1
ATOM 2184 C CA . LYS A 1 271 ? 11.304 15.406 -23.942 1.00 82.00 271 LYS A CA 1
ATOM 2185 C C . LYS A 1 271 ? 10.272 16.476 -23.628 1.00 82.00 271 LYS A C 1
ATOM 2187 O O . LYS A 1 271 ? 9.513 16.873 -24.509 1.00 82.00 271 LYS A O 1
ATOM 2192 N N . ALA A 1 272 ? 10.282 16.945 -22.393 1.00 82.00 272 ALA A N 1
ATOM 2193 C CA . ALA A 1 272 ? 9.478 18.060 -21.929 1.00 82.00 272 ALA A CA 1
ATOM 2194 C C . ALA A 1 272 ? 10.400 19.194 -21.477 1.00 82.00 272 ALA A C 1
ATOM 2196 O O . ALA A 1 272 ? 11.505 18.961 -20.985 1.00 82.00 272 ALA A O 1
ATOM 2197 N N . GLU A 1 273 ? 9.949 20.427 -21.653 1.00 84.69 273 GLU A N 1
ATOM 2198 C CA . GLU A 1 273 ? 10.657 21.597 -21.154 1.00 84.69 273 GLU A CA 1
ATOM 2199 C C . GLU A 1 273 ? 10.331 21.801 -19.671 1.00 84.69 273 GLU A C 1
ATOM 2201 O O . GLU A 1 273 ? 9.165 21.826 -19.270 1.00 84.69 273 GLU A O 1
ATOM 2206 N N . CYS A 1 274 ? 11.359 21.956 -18.839 1.00 84.56 274 CYS A N 1
ATOM 2207 C CA . CYS A 1 274 ? 11.164 22.378 -17.460 1.00 84.56 274 CYS A CA 1
ATOM 2208 C C . CYS A 1 274 ? 10.696 23.837 -17.434 1.00 84.56 274 CYS A C 1
ATOM 2210 O O . CYS A 1 274 ? 11.462 24.732 -17.778 1.00 84.56 274 CYS A O 1
ATOM 2212 N N . ARG A 1 275 ? 9.489 24.114 -16.934 1.00 82.44 275 ARG A N 1
ATOM 2213 C CA . ARG A 1 275 ? 8.948 25.485 -16.907 1.00 82.44 275 ARG A CA 1
ATOM 2214 C C . ARG A 1 275 ? 9.689 26.447 -15.963 1.00 82.44 275 ARG A C 1
ATOM 2216 O O . ARG A 1 275 ? 9.486 27.652 -16.047 1.00 82.44 275 ARG A O 1
ATOM 2223 N N . TYR A 1 276 ? 10.542 25.924 -15.081 1.00 83.31 276 TYR A N 1
ATOM 2224 C CA . TYR A 1 276 ? 11.293 26.709 -14.094 1.00 83.31 276 TYR A CA 1
ATOM 2225 C C . TYR A 1 276 ? 12.699 27.106 -14.554 1.00 83.31 276 TYR A C 1
ATOM 2227 O O . TYR A 1 276 ? 13.195 28.150 -14.147 1.00 83.31 276 TYR A O 1
ATOM 2235 N N . CYS A 1 277 ? 13.362 26.266 -15.353 1.00 86.88 277 CYS A N 1
ATOM 2236 C CA . CYS A 1 277 ? 14.750 26.484 -15.782 1.00 86.88 277 CYS A CA 1
ATOM 2237 C C . CYS A 1 277 ? 14.974 26.244 -17.281 1.00 86.88 277 CYS A C 1
ATOM 2239 O O . CYS A 1 277 ? 16.121 26.120 -17.710 1.00 86.88 277 CYS A O 1
ATOM 2241 N N . GLU A 1 278 ? 13.888 26.078 -18.043 1.00 85.69 278 GLU A N 1
ATOM 2242 C CA . GLU A 1 278 ? 13.834 25.966 -19.513 1.00 85.69 278 GLU A CA 1
ATOM 2243 C C . GLU A 1 278 ? 14.693 24.823 -20.086 1.00 85.69 278 GLU A C 1
ATOM 2245 O O . GLU A 1 278 ? 14.988 24.729 -21.274 1.00 85.69 278 GLU A O 1
ATOM 2250 N N . THR A 1 279 ? 15.116 23.901 -19.220 1.00 87.31 279 THR A N 1
ATOM 2251 C CA . THR A 1 279 ? 15.955 22.767 -19.597 1.00 87.31 279 THR A CA 1
ATOM 2252 C C . THR A 1 279 ? 15.083 21.658 -20.163 1.00 87.31 279 THR A C 1
ATOM 2254 O O . THR A 1 279 ? 14.082 21.278 -19.556 1.00 87.31 279 THR A O 1
ATOM 2257 N N . MET A 1 280 ? 15.494 21.094 -21.298 1.00 84.81 280 MET A N 1
ATOM 2258 C CA . MET A 1 280 ? 14.835 19.930 -21.887 1.00 84.81 280 MET A CA 1
ATOM 2259 C C . MET A 1 280 ? 15.162 18.677 -21.075 1.00 84.81 280 MET A C 1
ATOM 2261 O O . MET A 1 280 ? 16.290 18.180 -21.095 1.00 84.81 280 MET A O 1
ATOM 2265 N N . ILE A 1 281 ? 14.158 18.166 -20.374 1.00 85.69 281 ILE A N 1
ATOM 2266 C CA . ILE A 1 281 ? 14.235 16.976 -19.530 1.00 85.69 281 ILE A CA 1
ATOM 2267 C C . ILE A 1 281 ? 13.439 15.839 -20.162 1.00 85.69 281 ILE A C 1
ATOM 2269 O O . ILE A 1 281 ? 12.634 16.041 -21.071 1.00 85.69 281 ILE A O 1
ATOM 2273 N N . ALA A 1 282 ? 13.676 14.616 -19.704 1.00 83.06 282 ALA A N 1
ATOM 2274 C CA . ALA A 1 282 ? 12.802 13.514 -20.066 1.00 83.06 282 ALA A CA 1
ATOM 2275 C C . ALA A 1 282 ? 11.402 13.740 -19.481 1.00 83.06 282 ALA A C 1
ATOM 2277 O O . ALA A 1 282 ? 11.261 14.226 -18.359 1.00 83.06 282 ALA A O 1
ATOM 2278 N N . ASP A 1 283 ? 10.363 13.370 -20.220 1.00 82.88 283 ASP A N 1
ATOM 2279 C CA . ASP A 1 283 ? 8.980 13.634 -19.815 1.00 82.88 283 ASP A CA 1
ATOM 2280 C C . ASP A 1 283 ? 8.467 12.745 -18.666 1.00 82.88 283 ASP A C 1
ATOM 2282 O O . ASP A 1 283 ? 7.367 12.962 -18.169 1.00 82.88 283 ASP A O 1
ATOM 2286 N N . TRP A 1 284 ? 9.267 11.781 -18.205 1.00 81.44 284 TRP A N 1
ATOM 2287 C CA . TRP A 1 284 ? 9.021 10.989 -16.993 1.00 81.44 284 TRP A CA 1
ATOM 2288 C C . TRP A 1 284 ? 9.825 11.459 -15.778 1.00 81.44 284 TRP A C 1
ATOM 2290 O O . TRP A 1 284 ? 9.784 10.824 -14.725 1.00 81.44 284 TRP A O 1
ATOM 2300 N N . CYS A 1 285 ? 10.605 12.534 -15.893 1.00 81.94 285 CYS A N 1
ATOM 2301 C CA . CYS A 1 285 ? 11.321 13.076 -14.746 1.00 81.94 285 CYS A CA 1
ATOM 2302 C C . CYS A 1 285 ? 10.326 13.669 -13.737 1.00 81.94 285 CYS A C 1
ATOM 2304 O O . CYS A 1 285 ? 9.617 14.621 -14.046 1.00 81.94 285 CYS A O 1
ATOM 2306 N N . VAL A 1 286 ? 10.318 13.136 -12.513 1.00 82.56 286 VAL A N 1
ATOM 2307 C CA . VAL A 1 286 ? 9.583 13.718 -11.369 1.00 82.56 286 VAL A CA 1
ATOM 2308 C C . VAL A 1 286 ? 10.364 14.869 -10.749 1.00 82.56 286 VAL A C 1
ATOM 2310 O O . VAL A 1 286 ? 9.790 15.760 -10.136 1.00 82.56 286 VAL A O 1
ATOM 2313 N N . VAL A 1 287 ? 11.685 14.874 -10.924 1.00 84.56 287 VAL A N 1
ATOM 2314 C CA . VAL A 1 287 ? 12.572 15.928 -10.440 1.00 84.56 287 VAL A CA 1
ATOM 2315 C C . VAL A 1 287 ? 13.409 16.431 -11.602 1.00 84.56 287 VAL A C 1
ATOM 2317 O O . VAL A 1 287 ? 14.006 15.637 -12.334 1.00 84.56 287 VAL A O 1
ATOM 2320 N N . CYS A 1 288 ? 13.457 17.748 -11.787 1.00 84.62 288 CYS A N 1
ATOM 2321 C CA . CYS A 1 288 ? 14.326 18.343 -12.789 1.00 84.62 288 CYS A CA 1
ATOM 2322 C C . CYS A 1 288 ? 15.801 18.150 -12.384 1.00 84.62 288 CYS A C 1
ATOM 2324 O O . CYS A 1 288 ? 16.196 18.646 -11.331 1.00 84.62 288 CYS A O 1
ATOM 2326 N N . PRO A 1 289 ? 16.650 17.512 -13.209 1.00 86.00 289 PRO A N 1
ATOM 2327 C CA . PRO A 1 289 ? 18.061 17.295 -12.886 1.00 86.00 289 PRO A CA 1
ATOM 2328 C C . PRO A 1 289 ? 18.894 18.584 -12.821 1.00 86.00 289 PRO A C 1
ATOM 2330 O O . PRO A 1 289 ? 19.993 18.552 -12.282 1.00 86.00 289 PRO A O 1
ATOM 2333 N N . ASN A 1 290 ? 18.402 19.700 -13.372 1.00 87.44 290 ASN A N 1
ATOM 2334 C CA . ASN A 1 290 ? 19.127 20.973 -13.378 1.00 87.44 290 ASN A CA 1
ATOM 2335 C C . ASN A 1 290 ? 18.747 21.869 -12.185 1.00 87.44 290 ASN A C 1
ATOM 2337 O O . ASN A 1 290 ? 19.606 22.281 -11.415 1.00 87.44 290 ASN A O 1
ATOM 2341 N N . CYS A 1 291 ? 17.453 22.149 -11.998 1.00 87.81 291 CYS A N 1
ATOM 2342 C CA . CYS A 1 291 ? 16.973 23.053 -10.942 1.00 87.81 291 CYS A CA 1
ATOM 2343 C C . CYS A 1 291 ? 16.404 22.344 -9.703 1.00 87.81 291 CYS A C 1
ATOM 2345 O O . CYS A 1 291 ? 15.958 23.007 -8.771 1.00 87.81 291 CYS A O 1
ATOM 2347 N N . ASN A 1 292 ? 16.391 21.008 -9.689 1.00 85.25 292 ASN A N 1
ATOM 2348 C CA . ASN A 1 292 ? 15.896 20.170 -8.594 1.00 85.25 292 ASN A CA 1
ATOM 2349 C C . ASN A 1 292 ? 14.416 20.396 -8.212 1.00 85.25 292 ASN A C 1
ATOM 2351 O O . ASN A 1 292 ? 13.975 20.008 -7.129 1.00 85.25 292 ASN A O 1
ATOM 2355 N N . THR A 1 293 ? 13.628 21.017 -9.095 1.00 84.88 293 THR A N 1
ATOM 2356 C CA . THR A 1 293 ? 12.188 21.203 -8.886 1.00 84.88 293 THR A CA 1
ATOM 2357 C C . THR A 1 293 ? 11.461 19.869 -8.997 1.00 84.88 293 THR A C 1
ATOM 2359 O O . THR A 1 293 ? 11.683 19.126 -9.953 1.00 84.88 293 THR A O 1
ATOM 2362 N N . LYS A 1 294 ? 10.587 19.579 -8.026 1.00 84.44 294 LYS A N 1
ATOM 2363 C CA . LYS A 1 294 ? 9.724 18.394 -8.020 1.00 84.44 294 LYS A CA 1
ATOM 2364 C C . LYS A 1 294 ? 8.402 18.694 -8.723 1.00 84.44 294 LYS A C 1
ATOM 2366 O O . LYS A 1 294 ? 7.764 19.699 -8.420 1.00 84.44 294 LYS A O 1
ATOM 2371 N N . PHE A 1 295 ? 7.983 17.802 -9.609 1.00 85.06 295 PHE A N 1
ATOM 2372 C CA . PHE A 1 295 ? 6.725 17.875 -10.339 1.00 85.06 295 PHE A CA 1
ATOM 2373 C C . PHE A 1 295 ? 5.697 16.933 -9.701 1.00 85.06 295 PHE A C 1
ATOM 2375 O O . PHE A 1 295 ? 6.024 15.771 -9.446 1.00 85.06 295 PHE A O 1
ATOM 2382 N N . PRO A 1 296 ? 4.463 17.391 -9.430 1.00 84.50 296 PRO A N 1
ATOM 2383 C CA . PRO A 1 296 ? 3.419 16.513 -8.920 1.00 84.50 296 PRO A CA 1
ATOM 2384 C C . PRO A 1 296 ? 3.026 15.474 -9.974 1.00 84.50 296 PRO A C 1
ATOM 2386 O O . PRO A 1 296 ? 3.009 15.757 -11.171 1.00 84.50 296 PRO A O 1
ATOM 2389 N N . LEU A 1 297 ? 2.686 14.264 -9.535 1.00 86.62 297 LEU A N 1
ATOM 2390 C CA . LEU A 1 297 ? 2.236 13.191 -10.418 1.00 86.62 297 LEU A CA 1
ATOM 2391 C C . LEU A 1 297 ? 0.720 13.258 -10.623 1.00 86.62 297 LEU A C 1
ATOM 2393 O O . LEU A 1 297 ? -0.053 13.419 -9.679 1.00 86.62 297 LEU A O 1
ATOM 2397 N N . CYS A 1 298 ? 0.275 13.085 -11.864 1.00 88.06 298 CYS A N 1
ATOM 2398 C CA . CYS A 1 298 ? -1.135 12.887 -12.161 1.00 88.06 298 CYS A CA 1
ATOM 2399 C C . CYS A 1 298 ? -1.552 11.482 -11.720 1.00 88.06 298 CYS A C 1
ATOM 2401 O O . CYS A 1 298 ? -1.118 10.494 -12.308 1.00 88.06 298 CYS A O 1
ATOM 2403 N N . VAL A 1 299 ? -2.447 11.390 -10.736 1.00 86.69 299 VAL A N 1
ATOM 2404 C CA . VAL A 1 299 ? -2.962 10.103 -10.237 1.00 86.69 299 VAL A CA 1
ATOM 2405 C C . VAL A 1 299 ? -3.671 9.308 -11.342 1.00 86.69 299 VAL A C 1
ATOM 2407 O O . VAL A 1 299 ? -3.570 8.093 -11.378 1.00 86.69 299 VAL A O 1
ATOM 2410 N N . ALA A 1 300 ? -4.358 9.963 -12.283 1.00 85.81 300 ALA A N 1
ATOM 2411 C CA . ALA A 1 300 ? -5.097 9.260 -13.335 1.00 85.81 300 ALA A CA 1
ATOM 2412 C C . ALA A 1 300 ? -4.189 8.670 -14.427 1.00 85.81 300 ALA A C 1
ATOM 2414 O O . ALA A 1 300 ? -4.425 7.556 -14.889 1.00 85.81 300 ALA A O 1
ATOM 2415 N N . SER A 1 301 ? -3.172 9.419 -14.864 1.00 85.44 301 SER A N 1
ATOM 2416 C CA . SER A 1 301 ? -2.327 9.027 -16.000 1.00 85.44 301 SER A CA 1
ATOM 2417 C C . SER A 1 301 ? -0.937 8.530 -15.606 1.00 85.44 301 SER A C 1
ATOM 2419 O O . SER A 1 301 ? -0.219 8.038 -16.471 1.00 85.44 301 SER A O 1
ATOM 2421 N N . GLY A 1 302 ? -0.521 8.720 -14.352 1.00 84.19 302 GLY A N 1
ATOM 2422 C CA . GLY A 1 302 ? 0.831 8.421 -13.877 1.00 84.19 302 GLY A CA 1
ATOM 2423 C C . GLY A 1 302 ? 1.923 9.241 -14.567 1.00 84.19 302 GLY A C 1
ATOM 2424 O O . GLY A 1 302 ? 3.039 8.756 -14.706 1.00 84.19 302 GLY A O 1
ATOM 2425 N N . ARG A 1 303 ? 1.595 10.449 -15.056 1.00 85.88 303 ARG A N 1
ATOM 2426 C CA . ARG A 1 303 ? 2.541 11.368 -15.716 1.00 85.88 303 ARG A CA 1
ATOM 2427 C C . ARG A 1 303 ? 2.878 12.542 -14.796 1.00 85.88 303 ARG A C 1
ATOM 2429 O O . ARG A 1 303 ? 1.966 13.023 -14.119 1.00 85.88 303 ARG A O 1
ATOM 2436 N N . PRO A 1 304 ? 4.121 13.045 -14.799 1.00 85.25 304 PRO A N 1
ATOM 2437 C CA . PRO A 1 304 ? 4.456 14.271 -14.088 1.00 85.25 304 PRO A CA 1
ATOM 2438 C C . PRO A 1 304 ? 3.758 15.472 -14.734 1.00 85.25 304 PRO A C 1
ATOM 2440 O O . PRO A 1 304 ? 3.738 15.635 -15.956 1.00 85.25 304 PRO A O 1
ATOM 2443 N N . ILE A 1 305 ? 3.167 16.312 -13.895 1.00 86.00 305 ILE A N 1
ATOM 2444 C CA . ILE A 1 305 ? 2.519 17.558 -14.281 1.00 86.00 305 ILE A CA 1
ATOM 2445 C C . ILE A 1 305 ? 3.592 18.650 -14.223 1.00 86.00 305 ILE A C 1
ATOM 2447 O O . ILE A 1 305 ? 3.936 19.147 -13.153 1.00 86.00 305 ILE A O 1
ATOM 2451 N N . MET A 1 306 ? 4.143 19.001 -15.386 1.00 80.44 306 MET A N 1
ATOM 2452 C CA . MET A 1 306 ? 5.209 20.010 -15.495 1.00 80.44 306 MET A CA 1
ATOM 2453 C C . MET A 1 306 ? 4.715 21.436 -15.210 1.00 80.44 306 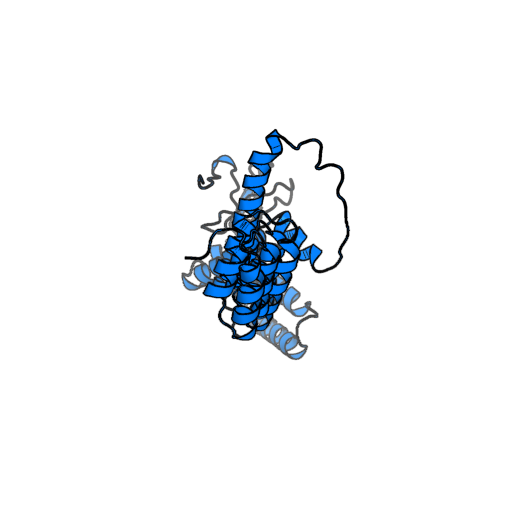MET A C 1
ATOM 2455 O O . MET A 1 306 ? 5.503 22.296 -14.822 1.00 80.44 306 MET A O 1
ATOM 2459 N N . ASP A 1 307 ? 3.417 21.680 -15.407 1.00 78.56 307 ASP A N 1
ATOM 2460 C CA . ASP A 1 307 ? 2.766 22.969 -15.187 1.00 78.56 307 ASP A CA 1
ATOM 2461 C C . ASP A 1 307 ? 1.878 22.924 -13.938 1.00 78.56 307 ASP A C 1
ATOM 2463 O O . ASP A 1 307 ? 0.815 22.299 -13.932 1.00 78.56 307 ASP A O 1
ATOM 2467 N N . SER A 1 308 ? 2.289 23.623 -12.880 1.00 72.88 308 SER A N 1
ATOM 2468 C CA . SER A 1 308 ? 1.526 23.701 -11.633 1.00 72.88 308 SER A CA 1
ATOM 2469 C C . SER A 1 308 ? 0.136 24.325 -11.812 1.00 72.88 308 SER A C 1
ATOM 2471 O O . SER A 1 308 ? -0.754 24.032 -11.017 1.00 72.88 308 SER A O 1
ATOM 2473 N N . ALA A 1 309 ? -0.099 25.120 -12.863 1.00 74.31 309 ALA A N 1
ATOM 2474 C CA . ALA A 1 309 ? -1.417 25.687 -13.156 1.00 74.31 309 ALA A CA 1
ATOM 2475 C C . ALA A 1 309 ? -2.428 24.638 -13.653 1.00 74.31 309 ALA A C 1
ATOM 2477 O O . ALA A 1 309 ? -3.636 24.834 -13.528 1.00 74.31 309 ALA A O 1
ATOM 2478 N N . GLN A 1 310 ? -1.950 23.509 -14.186 1.00 78.31 310 GLN A N 1
ATOM 2479 C CA . GLN A 1 310 ? -2.788 22.384 -14.617 1.00 78.31 310 GLN A CA 1
ATOM 2480 C C . GLN A 1 310 ? -3.072 21.399 -13.481 1.00 78.31 310 GLN A C 1
ATOM 2482 O O . GLN A 1 310 ? -3.772 20.401 -13.674 1.00 78.31 310 GLN A O 1
ATOM 2487 N N . GLN A 1 311 ? -2.539 21.662 -12.286 1.00 81.06 311 GLN A N 1
ATOM 2488 C CA . GLN A 1 311 ? -2.814 20.843 -11.125 1.00 81.06 311 GLN A CA 1
ATOM 2489 C C . GLN A 1 311 ? -4.265 21.045 -10.687 1.00 81.06 311 GLN A C 1
ATOM 2491 O O . GLN A 1 311 ? -4.653 22.090 -10.167 1.00 81.06 311 GLN A O 1
ATOM 2496 N N . TRP A 1 312 ? -5.061 19.996 -10.854 1.00 82.62 312 TRP A N 1
ATOM 2497 C CA . TRP A 1 312 ? -6.394 19.914 -10.283 1.00 82.62 312 TRP A CA 1
ATOM 2498 C C . TRP A 1 312 ? -6.398 18.915 -9.132 1.00 82.62 312 TRP A C 1
ATOM 2500 O O . TRP A 1 312 ? -5.913 17.790 -9.260 1.00 82.62 312 TRP A O 1
ATOM 2510 N N . THR A 1 313 ? -6.966 19.323 -8.004 1.00 80.94 313 THR A N 1
ATOM 2511 C CA . THR A 1 313 ? -7.231 18.446 -6.868 1.00 80.94 313 THR A CA 1
ATOM 2512 C C . THR A 1 313 ? -8.735 18.315 -6.687 1.00 80.94 313 THR A C 1
ATOM 2514 O O . THR A 1 313 ? -9.485 19.287 -6.815 1.00 80.94 313 THR A O 1
ATOM 2517 N N . CYS A 1 314 ? -9.192 17.093 -6.407 1.00 75.69 314 CYS A N 1
ATOM 2518 C CA . CYS A 1 314 ? -10.595 16.862 -6.099 1.00 75.69 314 CYS A CA 1
ATOM 2519 C C . CYS A 1 314 ? -10.964 17.662 -4.849 1.00 75.69 314 CYS A C 1
ATOM 2521 O O . CYS A 1 314 ? -10.254 17.609 -3.841 1.00 75.69 314 CYS A O 1
ATOM 2523 N N . LYS A 1 315 ? -12.071 18.408 -4.916 1.00 66.62 315 LYS A N 1
ATOM 2524 C CA . LYS A 1 315 ? -12.657 18.995 -3.711 1.00 66.62 315 LYS A CA 1
ATOM 2525 C C . LYS A 1 315 ? -13.172 17.848 -2.844 1.00 66.62 315 LYS A C 1
ATOM 2527 O O . LYS A 1 315 ? -13.739 16.894 -3.377 1.00 66.62 315 LYS A O 1
ATOM 2532 N N . LYS A 1 316 ? -12.893 17.937 -1.547 1.00 56.12 316 LYS A N 1
ATOM 2533 C CA . LYS A 1 316 ? -13.480 17.049 -0.546 1.00 56.12 316 LYS A CA 1
ATOM 2534 C C . LYS A 1 316 ? -14.983 17.258 -0.473 1.00 56.12 316 LYS A C 1
ATOM 2536 O O . LYS A 1 316 ? -15.393 18.437 -0.585 1.00 56.12 316 LYS A O 1
#

Mean predicted aligned error: 11.66 Å

InterPro domains:
  IPR016024 Armadillo-type fold [SSF48371] (10-105)
  IPR039857 Intraflagellar transport protein 122/121 homolog [PTHR12764] (7-301)
  IPR057361 WD repeat-containing protein 35, TPR repeats [PF25170] (61-131)
  IPR057979 IFT121-like, TPR repeats [PF25768] (166-264)